Protein AF-A0A7S3M3F5-F1 (afdb_monomer_lite)

Structure (mmCIF, N/CA/C/O backbone):
data_AF-A0A7S3M3F5-F1
#
_entry.id   AF-A0A7S3M3F5-F1
#
loop_
_atom_site.group_PDB
_atom_site.id
_atom_site.type_symbol
_atom_site.label_atom_id
_atom_site.label_alt_id
_atom_site.label_comp_id
_atom_site.label_asym_id
_atom_site.label_entity_id
_atom_site.label_seq_id
_atom_site.pdbx_PDB_ins_code
_atom_site.Cartn_x
_atom_site.Cartn_y
_atom_site.Cartn_z
_atom_site.occupancy
_atom_site.B_iso_or_equiv
_atom_site.auth_seq_id
_atom_site.auth_comp_id
_atom_site.auth_asym_id
_atom_site.auth_atom_id
_atom_site.pdbx_PDB_model_num
ATOM 1 N N . MET A 1 1 ? 0.495 20.135 -1.899 1.00 30.86 1 MET A N 1
ATOM 2 C CA . MET A 1 1 ? 0.912 19.325 -0.737 1.00 30.86 1 MET A CA 1
ATOM 3 C C . MET A 1 1 ? 2.020 18.399 -1.210 1.00 30.86 1 MET A C 1
ATOM 5 O O . MET A 1 1 ? 1.828 17.759 -2.236 1.00 30.86 1 MET A O 1
ATOM 9 N N . ALA A 1 2 ? 3.189 18.396 -0.564 1.00 29.50 2 ALA A N 1
ATOM 10 C CA . ALA A 1 2 ? 4.240 17.428 -0.881 1.00 29.50 2 ALA A CA 1
ATOM 11 C C . ALA A 1 2 ? 3.679 16.014 -0.679 1.00 29.50 2 ALA A C 1
ATOM 13 O O . ALA A 1 2 ? 2.936 15.807 0.281 1.00 29.50 2 ALA A O 1
ATOM 14 N N . ALA A 1 3 ? 3.991 15.085 -1.586 1.00 35.62 3 ALA A N 1
ATOM 15 C CA . ALA A 1 3 ? 3.654 13.673 -1.454 1.00 35.62 3 ALA A CA 1
ATOM 16 C C . ALA A 1 3 ? 4.338 13.134 -0.192 1.00 35.62 3 ALA A C 1
ATOM 18 O O . ALA A 1 3 ? 5.487 12.702 -0.221 1.00 35.62 3 ALA A O 1
ATOM 19 N N . LYS A 1 4 ? 3.659 13.285 0.945 1.00 47.78 4 LYS A N 1
ATOM 20 C CA . LYS A 1 4 ? 4.065 12.728 2.226 1.00 47.78 4 LYS A CA 1
ATOM 21 C C . LYS A 1 4 ? 4.099 11.223 2.003 1.00 47.78 4 LYS A C 1
ATOM 23 O O . LYS A 1 4 ? 3.122 10.681 1.496 1.00 47.78 4 LYS A O 1
ATOM 28 N N . GLU A 1 5 ? 5.226 10.584 2.290 1.00 53.38 5 GLU A N 1
ATOM 29 C CA . GLU A 1 5 ? 5.366 9.131 2.214 1.00 53.38 5 GLU A CA 1
ATOM 30 C C . GLU A 1 5 ? 4.204 8.496 2.989 1.00 53.38 5 GLU A C 1
ATOM 32 O O . GLU A 1 5 ? 4.130 8.569 4.214 1.00 53.38 5 GLU A O 1
ATOM 37 N N . LEU A 1 6 ? 3.217 7.978 2.257 1.00 63.09 6 LEU A N 1
ATOM 38 C CA . LEU A 1 6 ? 2.003 7.407 2.827 1.00 63.09 6 LEU A CA 1
ATOM 39 C C . LEU A 1 6 ? 2.353 6.006 3.305 1.00 63.09 6 LEU A C 1
ATOM 41 O O . LEU A 1 6 ? 2.291 5.061 2.525 1.00 63.09 6 LEU A O 1
ATOM 45 N N . ASN A 1 7 ? 2.784 5.896 4.555 1.00 76.25 7 ASN A N 1
ATOM 46 C CA . ASN A 1 7 ? 3.025 4.625 5.221 1.00 76.25 7 ASN A CA 1
ATOM 47 C C . ASN A 1 7 ? 1.783 4.215 6.030 1.00 76.25 7 ASN A C 1
ATOM 49 O O . ASN A 1 7 ? 1.123 5.050 6.651 1.00 76.25 7 ASN A O 1
ATOM 53 N N . MET A 1 8 ? 1.462 2.919 6.027 1.00 81.19 8 MET A N 1
ATOM 54 C CA . MET A 1 8 ? 0.274 2.361 6.691 1.00 81.19 8 MET A CA 1
ATOM 55 C C . MET A 1 8 ? 0.180 2.727 8.179 1.00 81.19 8 MET A C 1
ATOM 57 O O . MET A 1 8 ? -0.905 2.986 8.695 1.00 81.19 8 MET A O 1
ATOM 61 N N . GLU A 1 9 ? 1.306 2.766 8.890 1.00 83.31 9 GLU A N 1
ATOM 62 C CA . GLU A 1 9 ? 1.309 3.094 10.320 1.00 83.31 9 GLU A CA 1
ATOM 63 C C . GLU A 1 9 ? 0.952 4.556 10.582 1.00 83.31 9 GLU A C 1
ATOM 65 O O . GLU A 1 9 ? 0.192 4.846 11.502 1.00 83.31 9 GLU A O 1
ATOM 70 N N . ASP A 1 10 ? 1.459 5.464 9.754 1.00 85.31 10 ASP A N 1
ATOM 71 C CA . ASP A 1 10 ? 1.166 6.892 9.844 1.00 85.31 10 ASP A CA 1
ATOM 72 C C . ASP A 1 10 ? -0.283 7.195 9.443 1.00 85.31 10 ASP A C 1
ATOM 74 O O . ASP A 1 10 ? -0.907 8.080 10.022 1.00 85.31 10 ASP A O 1
ATOM 78 N N . LEU A 1 11 ? -0.843 6.423 8.506 1.00 83.88 11 LEU A N 1
ATOM 79 C CA . LEU A 1 11 ? -2.262 6.478 8.144 1.00 83.88 11 LEU A CA 1
ATOM 80 C C . LEU A 1 11 ? -3.164 6.050 9.302 1.00 83.88 11 LEU A C 1
ATOM 82 O O . LEU A 1 11 ? -4.147 6.729 9.584 1.00 83.88 11 LEU A O 1
ATOM 86 N N . PHE A 1 12 ? -2.819 4.957 9.987 1.00 87.50 12 PHE A N 1
ATOM 87 C CA . PHE A 1 12 ? -3.579 4.511 11.152 1.00 87.50 12 PHE A CA 1
ATOM 88 C C . PHE A 1 12 ? -3.516 5.540 12.285 1.00 87.50 12 PHE A C 1
ATOM 90 O O . PHE A 1 12 ? -4.557 5.941 12.780 1.00 87.50 12 PHE A O 1
ATOM 97 N N . LYS A 1 13 ? -2.324 6.052 12.618 1.00 87.62 13 LYS A N 1
ATOM 98 C CA . LYS A 1 13 ? -2.155 7.113 13.632 1.00 87.62 13 LYS A CA 1
ATOM 99 C C . LYS A 1 13 ? -2.858 8.422 13.275 1.00 87.62 13 LYS A C 1
ATOM 101 O O . LYS A 1 13 ? -3.197 9.207 14.147 1.00 87.62 13 LYS A O 1
ATOM 106 N N . ALA A 1 14 ? -3.023 8.712 11.987 1.00 86.88 14 ALA A N 1
ATOM 107 C CA . ALA A 1 14 ? -3.786 9.877 11.555 1.00 86.88 14 ALA A CA 1
ATOM 108 C C . ALA A 1 14 ? -5.304 9.682 11.730 1.00 86.88 14 ALA A C 1
ATOM 110 O O . ALA A 1 14 ? -6.033 10.675 11.798 1.00 86.88 14 ALA A O 1
ATOM 111 N N . ALA A 1 15 ? -5.771 8.430 11.769 1.00 87.38 15 ALA A N 1
ATOM 112 C CA . ALA A 1 15 ? -7.168 8.074 11.979 1.00 87.38 15 ALA A CA 1
ATOM 113 C C . ALA A 1 15 ? -7.508 7.891 13.466 1.00 87.38 15 ALA A C 1
ATOM 115 O O . ALA A 1 15 ? -8.477 8.493 13.911 1.00 87.38 15 ALA A O 1
ATOM 116 N N . ASP A 1 16 ? -6.705 7.121 14.202 1.00 91.12 16 ASP A N 1
ATOM 117 C CA . ASP A 1 16 ? -6.781 6.877 15.651 1.00 91.12 16 ASP A CA 1
ATOM 118 C C . ASP A 1 16 ? -6.243 8.102 16.415 1.00 91.12 16 ASP A C 1
ATOM 120 O O . ASP A 1 16 ? -5.034 8.283 16.574 1.00 91.12 16 ASP A O 1
ATOM 124 N N . LYS A 1 17 ? -7.146 9.017 16.779 1.00 87.25 17 LYS A N 1
ATOM 125 C CA . LYS A 1 17 ? -6.828 10.310 17.400 1.00 87.25 17 LYS A CA 1
ATOM 126 C C . LYS A 1 17 ? -6.757 10.236 18.914 1.00 87.25 17 LYS A C 1
ATOM 128 O O . LYS A 1 17 ? -6.118 11.110 19.505 1.00 87.25 17 LYS A O 1
ATOM 133 N N . ASP A 1 18 ? -7.474 9.303 19.528 1.00 87.94 18 ASP A N 1
ATOM 134 C CA . ASP A 1 18 ? -7.428 9.083 20.972 1.00 87.94 18 ASP A CA 1
ATOM 135 C C . ASP A 1 18 ? -6.374 8.045 21.391 1.00 87.94 18 ASP A C 1
ATOM 137 O O . ASP A 1 18 ? -6.124 7.888 22.588 1.00 87.94 18 ASP A O 1
ATOM 141 N N . GLU A 1 19 ? -5.681 7.450 20.413 1.00 88.69 19 GLU A N 1
ATOM 142 C CA . GLU A 1 19 ? -4.591 6.491 20.590 1.00 88.69 19 GLU A CA 1
ATOM 143 C C . GLU A 1 19 ? -5.054 5.234 21.349 1.00 88.69 19 GLU A C 1
ATOM 145 O O . GLU A 1 19 ? -4.272 4.606 22.076 1.00 88.69 19 GLU A O 1
ATOM 150 N N . ASP A 1 20 ? -6.329 4.857 21.187 1.00 88.62 20 ASP A N 1
ATOM 151 C CA . ASP A 1 20 ? -6.924 3.681 21.827 1.00 88.62 20 ASP A CA 1
ATOM 152 C C . ASP A 1 20 ? -6.587 2.366 21.093 1.00 88.62 20 ASP A C 1
ATOM 154 O O . ASP A 1 20 ? -6.843 1.264 21.599 1.00 88.62 20 ASP A O 1
ATOM 158 N N . GLY A 1 21 ? -5.940 2.462 19.925 1.00 86.38 21 GLY A N 1
ATOM 159 C CA . GLY A 1 21 ? -5.544 1.329 19.094 1.00 86.38 21 GLY A CA 1
ATOM 160 C C . GLY A 1 21 ? -6.660 0.801 18.189 1.00 86.38 21 GLY A C 1
ATOM 161 O O . GLY A 1 21 ? -6.483 -0.236 17.533 1.00 86.38 21 GLY A O 1
ATOM 162 N N . SER A 1 22 ? -7.785 1.506 18.117 1.00 88.44 22 SER A N 1
ATOM 163 C CA . SER A 1 22 ? -8.926 1.268 17.241 1.00 88.44 22 SER A CA 1
ATOM 164 C C . SER A 1 22 ? -9.328 2.565 16.534 1.00 88.44 22 SER A C 1
ATOM 166 O O . SER A 1 22 ? -8.844 3.645 16.818 1.00 88.44 22 SER A O 1
ATOM 168 N N . VAL A 1 23 ? -10.183 2.453 15.521 1.00 90.88 23 VAL A N 1
ATOM 169 C CA . VAL A 1 23 ? -10.787 3.615 14.867 1.00 90.88 23 VAL A CA 1
ATOM 170 C C . VAL A 1 23 ? -12.269 3.580 15.170 1.00 90.88 23 VAL A C 1
ATOM 172 O O . VAL A 1 23 ? -12.990 2.672 14.735 1.00 90.88 23 VAL A O 1
ATOM 175 N N . SER A 1 24 ? -12.725 4.570 15.926 1.00 91.56 24 SER A N 1
ATOM 176 C CA . SER A 1 24 ? -14.135 4.802 16.195 1.00 91.56 24 SER A CA 1
ATOM 177 C C . SER A 1 24 ? -14.844 5.408 14.982 1.00 91.56 24 SER A C 1
ATOM 179 O O . SER A 1 24 ? -14.252 5.931 14.033 1.00 91.56 24 SER A O 1
ATOM 181 N N . LYS A 1 25 ? -16.174 5.391 15.026 1.00 89.50 25 LYS A N 1
ATOM 182 C CA . LYS A 1 25 ? -17.025 5.973 13.985 1.00 89.50 25 LYS A CA 1
ATOM 183 C C . LYS A 1 25 ? -16.740 7.466 13.748 1.00 89.50 25 LYS A C 1
ATOM 185 O O . LYS A 1 25 ? -16.668 7.906 12.602 1.00 89.50 25 LYS A O 1
ATOM 190 N N . SER A 1 26 ? -16.568 8.248 14.816 1.00 89.50 26 SER A N 1
ATOM 191 C CA . SER A 1 26 ? -16.256 9.686 14.748 1.00 89.50 26 SER A CA 1
ATOM 192 C C . SER A 1 26 ? -14.885 9.964 14.137 1.00 89.50 26 SER A C 1
ATOM 194 O O . SER A 1 26 ? -14.717 10.916 13.368 1.00 89.50 26 SER A O 1
ATOM 196 N N . GLU A 1 27 ? -13.913 9.121 14.455 1.00 91.06 27 GLU A N 1
ATOM 197 C CA . GLU A 1 27 ? -12.557 9.201 13.925 1.00 91.06 27 GLU A CA 1
ATOM 198 C C . GLU A 1 27 ? -12.520 8.862 12.445 1.00 91.06 27 GLU A C 1
ATOM 200 O O . GLU A 1 27 ? -11.983 9.641 11.659 1.00 91.06 27 GLU A O 1
ATOM 205 N N . PHE A 1 28 ? -13.200 7.785 12.046 1.00 89.12 28 PHE A N 1
ATOM 206 C CA . PHE A 1 28 ? -13.334 7.393 10.649 1.00 89.12 28 PHE A CA 1
ATOM 207 C C . PHE A 1 28 ? -13.933 8.512 9.790 1.00 89.12 28 PHE A C 1
ATOM 209 O O . PHE A 1 28 ? -13.361 8.882 8.766 1.00 89.12 28 PHE A O 1
ATOM 216 N N . VAL A 1 29 ? -15.056 9.100 10.220 1.00 88.50 29 VAL A N 1
ATOM 217 C CA . VAL A 1 29 ? -15.706 10.203 9.489 1.00 88.50 29 VAL A CA 1
ATOM 218 C C . VAL A 1 29 ? -14.759 11.394 9.353 1.00 88.50 29 VAL A C 1
ATOM 220 O O . VAL A 1 29 ? -14.654 11.987 8.280 1.00 88.50 29 VAL A O 1
ATOM 223 N N . THR A 1 30 ? -14.041 11.734 10.424 1.00 88.81 30 THR A N 1
ATOM 224 C CA . THR A 1 30 ? -13.110 12.866 10.412 1.00 88.81 30 THR A CA 1
ATOM 225 C C . THR A 1 30 ? -11.906 12.606 9.512 1.00 88.81 30 THR A C 1
ATOM 227 O O . THR A 1 30 ? -11.489 13.499 8.778 1.00 88.81 30 THR A O 1
ATOM 230 N N . PHE A 1 31 ? -11.361 11.391 9.557 1.00 88.62 31 PHE A N 1
ATOM 231 C CA . PHE A 1 31 ? -10.243 10.972 8.727 1.00 88.62 31 PHE A CA 1
ATOM 232 C C . PHE A 1 31 ? -10.613 11.028 7.244 1.00 88.62 31 PHE A C 1
ATOM 234 O O . PHE A 1 31 ? -9.926 11.689 6.470 1.00 88.62 31 PHE A O 1
ATOM 241 N N . VAL A 1 32 ? -11.738 10.415 6.860 1.00 85.62 32 VAL A N 1
ATOM 242 C CA . VAL A 1 32 ? -12.180 10.345 5.460 1.00 85.62 32 VAL A CA 1
ATOM 243 C C . VAL A 1 32 ? -12.499 11.731 4.893 1.00 85.62 32 VAL A C 1
ATOM 245 O O . VAL A 1 32 ? -12.121 12.028 3.765 1.00 85.62 32 VAL A O 1
ATOM 248 N N . LYS A 1 33 ? -13.097 12.625 5.687 1.00 85.69 33 LYS A N 1
ATOM 249 C CA . LYS A 1 33 ? -13.303 14.033 5.299 1.00 85.69 33 LYS A CA 1
ATOM 250 C C . LYS A 1 33 ? -12.011 14.839 5.158 1.00 85.69 33 LYS A C 1
ATOM 252 O O . LYS A 1 33 ? -12.013 15.877 4.505 1.00 85.69 33 LYS A O 1
ATOM 257 N N . GLY A 1 34 ? -10.936 14.406 5.812 1.00 82.19 34 GLY A N 1
ATOM 258 C CA . GLY A 1 34 ? -9.614 15.013 5.690 1.00 82.19 34 GLY A CA 1
ATOM 259 C C . GLY A 1 34 ? -8.857 14.582 4.432 1.00 82.19 34 GLY A C 1
ATOM 260 O O . GLY A 1 34 ? -7.820 15.173 4.134 1.00 82.19 34 GLY A O 1
ATOM 261 N N . LEU A 1 35 ? -9.346 13.569 3.708 1.00 79.50 35 LEU A N 1
ATOM 262 C CA . LEU A 1 35 ? -8.755 13.119 2.452 1.00 79.50 35 LEU A CA 1
ATOM 263 C C . LEU A 1 35 ? -9.234 13.998 1.289 1.00 79.50 35 LEU A C 1
ATOM 265 O O . LEU A 1 35 ? -10.427 14.258 1.126 1.00 79.50 35 LEU A O 1
ATOM 269 N N . ASP A 1 36 ? -8.289 14.426 0.453 1.00 73.69 36 ASP A N 1
ATOM 270 C CA . ASP A 1 36 ? -8.574 15.141 -0.791 1.00 73.69 36 ASP A CA 1
ATOM 271 C C . ASP A 1 36 ? -9.455 14.279 -1.717 1.00 73.69 36 ASP A C 1
ATOM 273 O O . ASP A 1 36 ? -9.181 13.097 -1.930 1.00 73.69 36 ASP A O 1
ATOM 277 N N . GLY A 1 37 ? -10.516 14.873 -2.272 1.00 69.44 37 GLY A N 1
ATOM 278 C CA . GLY A 1 37 ? -11.430 14.205 -3.208 1.00 69.44 37 GLY A CA 1
ATOM 279 C C . GLY A 1 37 ? -12.594 13.432 -2.573 1.00 69.44 37 GLY A C 1
ATOM 280 O O . GLY A 1 37 ? -13.374 12.821 -3.302 1.00 69.44 37 GLY A O 1
ATOM 281 N N . CYS A 1 38 ? -12.760 13.465 -1.246 1.00 64.94 38 CYS A N 1
ATOM 282 C CA . CYS A 1 38 ? -13.902 12.827 -0.592 1.00 64.94 38 CYS A CA 1
ATOM 283 C C . CYS A 1 38 ? -15.070 13.801 -0.351 1.00 64.94 38 CYS A C 1
ATOM 285 O O . CYS A 1 38 ? -15.193 14.417 0.707 1.00 64.94 38 CYS A O 1
ATOM 287 N N . GLU A 1 39 ? -15.997 13.876 -1.305 1.00 67.06 39 GLU A N 1
ATOM 288 C CA . GLU A 1 39 ? -17.271 14.589 -1.151 1.00 67.06 39 GLU A CA 1
ATOM 289 C C . GLU A 1 39 ? -18.367 13.601 -0.722 1.00 67.06 39 GLU A C 1
ATOM 291 O O . GLU A 1 39 ? -19.053 12.991 -1.542 1.00 67.06 39 GLU A O 1
ATOM 296 N N . THR A 1 40 ? -18.506 13.354 0.583 1.00 79.19 40 THR A N 1
ATOM 297 C CA . THR A 1 40 ? -19.530 12.440 1.120 1.00 79.19 40 THR A CA 1
ATOM 298 C C . THR A 1 40 ? -20.105 12.961 2.436 1.00 79.19 40 THR A C 1
ATOM 300 O O . THR A 1 40 ? -19.397 13.522 3.268 1.00 79.19 40 THR A O 1
ATOM 303 N N . GLU A 1 41 ? -21.412 12.777 2.620 1.00 86.38 41 GLU A N 1
ATOM 304 C CA . GLU A 1 41 ? -22.138 13.172 3.831 1.00 86.38 41 GLU A CA 1
ATOM 305 C C . GLU A 1 41 ? -21.853 12.224 5.001 1.00 86.38 41 GLU A C 1
ATOM 307 O O . GLU A 1 41 ? -21.687 11.016 4.809 1.00 86.38 41 GLU A O 1
ATOM 312 N N . ASP A 1 42 ? -21.887 12.754 6.223 1.00 87.50 42 ASP A N 1
ATOM 313 C CA . ASP A 1 42 ? -21.616 12.025 7.467 1.00 87.50 42 ASP A CA 1
ATOM 314 C C . ASP A 1 42 ? -22.441 10.744 7.536 1.00 87.50 42 ASP A C 1
ATOM 316 O O . ASP A 1 42 ? -21.875 9.665 7.649 1.00 87.50 42 ASP A O 1
ATOM 320 N N . SER A 1 43 ? -23.754 10.817 7.305 1.00 87.00 43 SER A N 1
ATOM 321 C CA . SER A 1 43 ? -24.644 9.652 7.398 1.00 87.00 43 SER A CA 1
ATOM 322 C C . SER A 1 43 ? -24.271 8.498 6.458 1.00 87.00 43 SER A C 1
ATOM 324 O O . SER A 1 43 ? -24.513 7.332 6.784 1.00 87.00 43 SER A O 1
ATOM 326 N N . LYS A 1 44 ? -23.650 8.785 5.305 1.00 87.00 44 LYS A N 1
ATOM 327 C CA . LYS A 1 44 ? -23.151 7.754 4.380 1.00 87.00 44 LYS A CA 1
ATOM 328 C C . LYS A 1 44 ? -21.872 7.113 4.913 1.00 87.00 44 LYS A C 1
ATOM 330 O O . LYS A 1 44 ? -21.765 5.891 4.881 1.00 87.00 44 LYS A O 1
ATOM 335 N N . LEU A 1 45 ? -20.948 7.909 5.450 1.00 86.88 45 LEU A N 1
ATOM 336 C CA . LEU A 1 45 ? -19.723 7.415 6.091 1.00 86.88 45 LEU A CA 1
ATOM 337 C C . LEU A 1 45 ? -20.030 6.615 7.357 1.00 86.88 45 LEU A C 1
ATOM 339 O O . LEU A 1 45 ? -19.436 5.570 7.591 1.00 86.88 45 LEU A O 1
ATOM 343 N N . GLU A 1 46 ? -21.010 7.060 8.135 1.00 87.38 46 GLU A N 1
ATOM 344 C CA . GLU A 1 46 ? -21.517 6.369 9.313 1.00 87.38 46 GLU A CA 1
ATOM 345 C C . GLU A 1 46 ? -22.128 5.007 8.957 1.00 87.38 46 GLU A C 1
ATOM 347 O O . GLU A 1 46 ? -21.863 4.011 9.631 1.00 87.38 46 GLU A O 1
ATOM 352 N N . SER A 1 47 ? -22.920 4.952 7.882 1.00 85.88 47 SER A N 1
ATOM 353 C CA . SER A 1 47 ? -23.511 3.704 7.383 1.00 85.88 47 SER A CA 1
ATOM 354 C C . SER A 1 47 ? -22.452 2.764 6.804 1.00 85.88 47 SER A C 1
ATOM 356 O O . SER A 1 47 ? -22.520 1.553 7.009 1.00 85.88 47 SER A O 1
ATOM 358 N N . LEU A 1 48 ? -21.456 3.315 6.105 1.00 86.25 48 LEU A N 1
ATOM 359 C CA . LEU A 1 48 ? -20.307 2.572 5.595 1.00 86.25 48 LEU A CA 1
ATOM 360 C C . LEU A 1 48 ? -19.491 1.978 6.748 1.00 86.25 48 LEU A C 1
ATOM 362 O O . LEU A 1 48 ? -19.168 0.794 6.726 1.00 86.25 48 LEU A O 1
ATOM 366 N N . PHE A 1 49 ? -19.228 2.769 7.787 1.00 86.94 49 PHE A N 1
ATOM 367 C CA . PHE A 1 49 ? -18.543 2.307 8.986 1.00 86.94 49 PHE A CA 1
ATOM 368 C C . PHE A 1 49 ? -19.330 1.193 9.682 1.00 86.94 49 PHE A C 1
ATOM 370 O O . PHE A 1 49 ? -18.762 0.149 9.975 1.00 86.94 49 PHE A O 1
ATOM 377 N N . ALA A 1 50 ? -20.645 1.337 9.862 1.00 86.44 50 ALA A N 1
ATOM 378 C CA . ALA A 1 50 ? -21.467 0.283 10.462 1.00 86.44 50 ALA A CA 1
ATOM 379 C C . ALA A 1 50 ? -21.455 -1.021 9.638 1.00 86.44 50 ALA A C 1
ATOM 381 O O . ALA A 1 50 ? -21.476 -2.117 10.194 1.00 86.44 50 ALA A O 1
ATOM 382 N N . ARG A 1 51 ? -21.397 -0.910 8.305 1.00 82.44 51 ARG A N 1
ATOM 383 C CA . ARG A 1 51 ? -21.337 -2.047 7.374 1.00 82.44 51 ARG A CA 1
ATOM 384 C C . ARG A 1 51 ? -19.983 -2.763 7.396 1.00 82.44 51 ARG A C 1
ATOM 386 O O . ARG A 1 51 ? -19.958 -3.974 7.198 1.00 82.44 51 ARG A O 1
ATOM 393 N N . ILE A 1 52 ? -18.887 -2.021 7.560 1.00 78.38 52 ILE A N 1
ATOM 394 C CA . ILE A 1 52 ? -17.517 -2.524 7.365 1.00 78.38 52 ILE A CA 1
ATOM 395 C C . ILE A 1 52 ? -16.778 -2.748 8.692 1.00 78.38 52 ILE A C 1
ATOM 397 O O . ILE A 1 52 ? -16.052 -3.727 8.823 1.00 78.38 52 ILE A O 1
ATOM 401 N N . GLY A 1 53 ? -16.945 -1.850 9.661 1.00 74.25 53 GLY A N 1
ATOM 402 C CA . GLY A 1 53 ? -16.259 -1.854 10.957 1.00 74.25 53 GLY A CA 1
ATOM 403 C C . GLY A 1 53 ? -17.091 -2.359 12.136 1.00 74.25 53 GLY A C 1
ATOM 404 O O . GLY A 1 53 ? -16.516 -2.712 13.156 1.00 74.25 53 GLY A O 1
ATOM 405 N N . GLY A 1 54 ? -18.421 -2.427 12.030 1.00 78.94 54 GLY A N 1
ATOM 406 C CA . GLY A 1 54 ? -19.270 -2.818 13.162 1.00 78.94 54 GLY A CA 1
ATOM 407 C C . GLY A 1 54 ? -19.281 -1.760 14.277 1.00 78.94 54 GLY A C 1
ATOM 408 O O . GLY A 1 54 ? -19.624 -0.608 14.011 1.00 78.94 54 GLY A O 1
ATOM 409 N N . GLU A 1 55 ? -18.950 -2.151 15.516 1.00 79.06 55 GLU A N 1
ATOM 410 C CA . GLU A 1 55 ? -18.875 -1.240 16.680 1.00 79.06 55 GLU A CA 1
ATOM 411 C C . GLU A 1 55 ? -17.561 -0.446 16.735 1.00 79.06 55 GLU A C 1
ATOM 413 O O . GLU A 1 55 ? -17.585 0.763 16.968 1.00 79.06 55 GLU A O 1
ATOM 418 N N . SER A 1 56 ? -16.425 -1.096 16.479 1.00 80.25 56 SER A N 1
ATOM 419 C CA . SER A 1 56 ? -15.102 -0.471 16.417 1.00 80.25 56 SER A CA 1
ATOM 420 C C . SER A 1 56 ? -14.228 -1.175 15.385 1.00 80.25 56 SER A C 1
ATOM 422 O O . SER A 1 56 ? -14.345 -2.380 15.155 1.00 80.25 56 SER A O 1
ATOM 424 N N . MET A 1 57 ? -13.344 -0.417 14.738 1.00 85.12 57 MET A N 1
ATOM 425 C CA . MET A 1 57 ? -12.509 -0.940 13.664 1.00 85.12 57 MET A CA 1
ATOM 426 C C . MET A 1 57 ? -11.070 -1.109 14.149 1.00 85.12 57 MET A C 1
ATOM 428 O O . MET A 1 57 ? -10.396 -0.135 14.462 1.00 85.12 57 MET A O 1
ATOM 432 N N . SER A 1 58 ? -10.574 -2.347 14.187 1.00 87.81 58 SER A N 1
ATOM 433 C CA . SER A 1 58 ? -9.170 -2.611 14.519 1.00 87.81 58 SER A CA 1
ATOM 434 C C . SER A 1 58 ? -8.222 -2.065 13.446 1.00 87.81 58 SER A C 1
ATOM 436 O O . SER A 1 58 ? -8.608 -1.929 12.281 1.00 87.81 58 SER A O 1
ATOM 438 N N . LYS A 1 59 ? -6.946 -1.854 13.804 1.00 85.25 59 LYS A N 1
ATOM 439 C CA . LYS A 1 59 ? -5.883 -1.468 12.857 1.00 85.25 59 LYS A CA 1
ATOM 440 C C . LYS A 1 59 ? -5.891 -2.286 11.572 1.00 85.25 59 LYS A C 1
ATOM 442 O O . LYS A 1 59 ? -5.850 -1.719 10.488 1.00 85.25 59 LYS A O 1
ATOM 447 N N . GLU A 1 60 ? -5.973 -3.608 11.669 1.00 83.12 60 GLU A N 1
ATOM 448 C CA . GLU A 1 60 ? -5.948 -4.473 10.487 1.00 83.12 60 GLU A CA 1
ATOM 449 C C . GLU A 1 60 ? -7.174 -4.266 9.586 1.00 83.12 60 GLU A C 1
ATOM 451 O O . GLU A 1 60 ? -7.048 -4.220 8.363 1.00 83.12 60 GLU A O 1
ATOM 456 N N . SER A 1 61 ? -8.350 -4.081 10.187 1.00 83.62 61 SER A N 1
ATOM 457 C CA . SER A 1 61 ? -9.599 -3.848 9.456 1.00 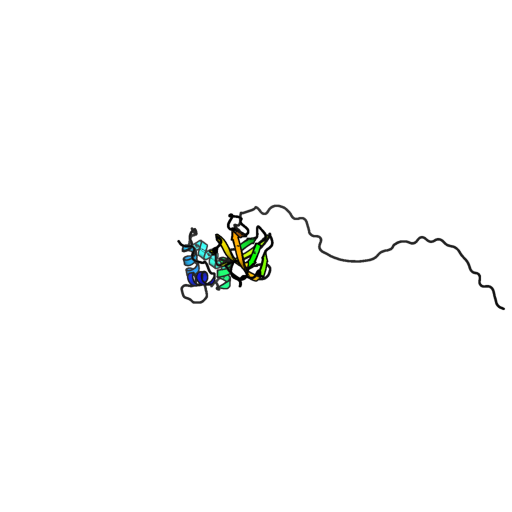83.62 61 SER A CA 1
ATOM 458 C C . SER A 1 61 ? -9.598 -2.484 8.768 1.00 83.62 61 SER A C 1
ATOM 460 O O . SER A 1 61 ? -9.972 -2.378 7.600 1.00 83.62 61 SER A O 1
ATOM 462 N N . PHE A 1 62 ? -9.106 -1.456 9.463 1.00 85.94 62 PHE A N 1
ATOM 463 C CA . PHE A 1 62 ? -8.950 -0.115 8.912 1.00 85.94 62 PHE A CA 1
ATOM 464 C C . PHE A 1 62 ? -7.955 -0.100 7.757 1.00 85.94 62 PHE A C 1
ATOM 466 O O . PHE A 1 62 ? -8.267 0.396 6.677 1.00 85.94 62 PHE A O 1
ATOM 473 N N . LEU A 1 63 ? -6.786 -0.718 7.943 1.00 82.62 63 LEU A N 1
ATOM 474 C CA . LEU A 1 63 ? -5.784 -0.815 6.890 1.00 82.62 63 LEU A CA 1
ATOM 475 C C . LEU A 1 63 ? -6.321 -1.576 5.684 1.00 82.62 63 LEU A C 1
ATOM 477 O O . LEU A 1 63 ? -6.150 -1.098 4.570 1.00 82.62 63 LEU A O 1
ATOM 481 N N . ARG A 1 64 ? -7.035 -2.691 5.869 1.00 80.00 64 ARG A N 1
ATOM 482 C CA . ARG A 1 64 ? -7.684 -3.412 4.760 1.00 80.00 64 ARG A CA 1
ATOM 483 C C . ARG A 1 64 ? -8.651 -2.539 3.963 1.00 80.00 64 ARG A C 1
ATOM 485 O O . ARG A 1 64 ? -8.742 -2.718 2.754 1.00 80.00 64 ARG A O 1
ATOM 492 N N . LEU A 1 65 ? -9.349 -1.612 4.617 1.00 80.50 65 LEU A N 1
ATOM 493 C CA . LEU A 1 65 ? -10.289 -0.705 3.960 1.00 80.50 65 LEU A CA 1
ATOM 494 C C . LEU A 1 65 ? -9.583 0.350 3.098 1.00 80.50 65 LEU A C 1
ATOM 496 O O . LEU A 1 65 ? -10.070 0.675 2.020 1.00 80.50 65 LEU A O 1
ATOM 500 N N . ILE A 1 66 ? -8.445 0.874 3.561 1.00 80.25 66 ILE A N 1
ATOM 501 C CA . ILE A 1 66 ? -7.708 1.947 2.868 1.00 80.25 66 ILE A CA 1
ATOM 502 C C . ILE A 1 66 ? -6.539 1.444 2.007 1.00 80.25 66 ILE A C 1
ATOM 504 O O . ILE A 1 66 ? -5.886 2.233 1.324 1.00 80.25 66 ILE A O 1
ATOM 508 N N . THR A 1 67 ? -6.237 0.144 2.050 1.00 84.00 67 THR A N 1
ATOM 509 C CA . THR A 1 67 ? -5.127 -0.450 1.298 1.00 84.00 67 THR A CA 1
ATOM 510 C C . THR A 1 67 ? -5.433 -0.419 -0.193 1.00 84.00 67 THR A C 1
ATOM 512 O O . THR A 1 67 ? -6.383 -1.037 -0.670 1.00 84.00 67 THR A O 1
ATOM 515 N N . VAL A 1 68 ? -4.568 0.252 -0.951 1.00 86.62 68 VAL A N 1
ATOM 516 C CA . VAL A 1 68 ? -4.647 0.286 -2.412 1.00 86.62 68 VAL A CA 1
ATOM 517 C C . VAL A 1 68 ? -4.088 -1.018 -2.977 1.00 86.62 68 VAL A C 1
ATOM 519 O O . VAL A 1 68 ? -2.947 -1.394 -2.694 1.00 86.62 68 VAL A O 1
ATOM 522 N N . ARG A 1 69 ? -4.880 -1.697 -3.812 1.00 90.50 69 ARG A N 1
ATOM 523 C CA . ARG A 1 69 ? -4.426 -2.836 -4.618 1.00 90.50 69 ARG A CA 1
ATOM 524 C C . ARG A 1 69 ? -4.032 -2.375 -6.011 1.00 90.50 69 ARG A C 1
ATOM 526 O O . ARG A 1 69 ? -4.785 -1.670 -6.680 1.00 90.50 69 ARG A O 1
ATOM 533 N N . MET A 1 70 ? -2.862 -2.815 -6.456 1.00 92.56 70 MET A N 1
ATOM 534 C CA . MET A 1 70 ? -2.377 -2.577 -7.810 1.00 92.56 70 MET A CA 1
ATOM 535 C C . MET A 1 70 ? -2.212 -3.899 -8.547 1.00 92.56 70 MET A C 1
ATOM 537 O O . MET A 1 70 ? -1.772 -4.896 -7.968 1.00 92.56 70 MET A O 1
ATOM 541 N N . LYS A 1 71 ? -2.563 -3.897 -9.830 1.00 95.19 71 LYS A N 1
ATOM 542 C CA . LYS A 1 71 ? -2.356 -5.027 -10.730 1.00 95.19 71 LYS A CA 1
ATOM 543 C C . LYS A 1 71 ? -1.049 -4.838 -11.482 1.00 95.19 71 LYS A C 1
ATOM 545 O O . LYS A 1 71 ? -0.768 -3.758 -11.996 1.00 95.19 71 LYS A O 1
ATOM 550 N N . VAL A 1 72 ? -0.273 -5.905 -11.585 1.00 95.62 72 VAL A N 1
ATOM 551 C CA . VAL A 1 72 ? 0.923 -5.964 -12.420 1.00 95.62 72 VAL A CA 1
ATOM 552 C C . VAL A 1 72 ? 0.469 -6.078 -13.873 1.00 95.62 72 VAL A C 1
ATOM 554 O O . VAL A 1 72 ? -0.111 -7.086 -14.279 1.00 95.62 72 VAL A O 1
ATOM 557 N N . THR A 1 73 ? 0.682 -5.025 -14.655 1.00 94.44 73 THR A N 1
ATOM 558 C CA . THR A 1 73 ? 0.332 -4.978 -16.083 1.00 94.44 73 THR A CA 1
ATOM 559 C C . THR A 1 73 ? 1.491 -5.396 -16.969 1.00 94.44 73 THR A C 1
ATOM 561 O O . THR A 1 73 ? 1.256 -5.822 -18.091 1.00 94.44 73 THR A O 1
ATOM 564 N N . LYS A 1 74 ? 2.725 -5.285 -16.467 1.00 93.81 74 LYS A N 1
ATOM 565 C CA . LYS A 1 74 ? 3.942 -5.790 -17.106 1.00 93.81 74 LYS A CA 1
ATOM 566 C C . LYS A 1 74 ? 4.837 -6.410 -16.057 1.00 93.81 74 LYS A C 1
ATOM 568 O O . LYS A 1 74 ? 4.956 -5.883 -14.952 1.00 93.81 74 LYS A O 1
ATOM 573 N N . GLU A 1 75 ? 5.494 -7.498 -16.430 1.00 94.75 75 GLU A N 1
ATOM 574 C CA . GLU A 1 75 ? 6.401 -8.207 -15.541 1.00 94.75 75 GLU A CA 1
ATOM 575 C C . GLU A 1 75 ? 7.464 -7.266 -14.951 1.00 94.75 75 GLU A C 1
ATOM 577 O O . GLU A 1 75 ? 8.087 -6.467 -15.657 1.00 94.75 75 GLU A O 1
ATOM 582 N N . THR A 1 76 ? 7.665 -7.351 -13.637 1.00 94.81 76 THR A N 1
ATOM 583 C CA . THR A 1 76 ? 8.598 -6.487 -12.908 1.00 94.81 76 THR A CA 1
ATOM 584 C C . THR A 1 76 ? 9.266 -7.237 -11.761 1.00 94.81 76 THR A C 1
ATOM 586 O O . THR A 1 76 ? 8.936 -8.383 -11.456 1.00 94.81 76 THR A O 1
ATOM 589 N N . LEU A 1 77 ? 10.260 -6.618 -11.133 1.00 95.25 77 LEU A N 1
ATOM 590 C CA . LEU A 1 77 ? 10.994 -7.215 -10.022 1.00 95.25 77 LEU A CA 1
ATOM 591 C C . LEU A 1 77 ? 10.508 -6.645 -8.695 1.00 95.25 77 LEU A C 1
ATOM 593 O O . LEU A 1 77 ? 10.350 -5.433 -8.546 1.00 95.25 77 LEU A O 1
ATOM 597 N N . LEU A 1 78 ? 10.342 -7.535 -7.721 1.00 96.00 78 LEU A N 1
ATOM 598 C CA . LEU A 1 78 ? 10.221 -7.170 -6.321 1.00 96.00 78 LEU A CA 1
ATOM 599 C C . LEU A 1 78 ? 11.621 -7.194 -5.708 1.00 96.00 78 LEU A C 1
ATOM 601 O O . LEU A 1 78 ? 12.291 -8.231 -5.734 1.00 96.00 78 LEU A O 1
ATOM 605 N N . THR A 1 79 ? 12.074 -6.073 -5.155 1.00 96.25 79 THR A N 1
ATOM 606 C CA . THR A 1 79 ? 13.402 -5.963 -4.535 1.00 96.25 79 THR A CA 1
ATOM 607 C C . THR A 1 79 ? 13.324 -5.692 -3.042 1.00 96.25 79 THR A C 1
ATOM 609 O O . THR A 1 79 ? 12.313 -5.217 -2.535 1.00 96.25 79 THR A O 1
ATOM 612 N N . SER A 1 80 ? 14.402 -5.976 -2.314 1.00 93.69 80 SER A N 1
ATOM 613 C CA . SER A 1 80 ? 14.475 -5.706 -0.875 1.00 93.69 80 SER A CA 1
ATOM 614 C C . SER A 1 80 ? 14.546 -4.215 -0.546 1.00 93.69 80 SER A C 1
ATOM 616 O O . SER A 1 80 ? 14.067 -3.810 0.508 1.00 93.69 80 SER A O 1
ATOM 618 N N . ASP A 1 81 ? 15.120 -3.406 -1.442 1.00 92.44 81 ASP A N 1
ATOM 619 C CA . ASP A 1 81 ? 15.466 -2.008 -1.173 1.00 92.44 81 ASP A CA 1
ATOM 620 C C . ASP A 1 81 ? 14.837 -1.012 -2.163 1.00 92.44 81 ASP A C 1
ATOM 622 O O . ASP A 1 81 ? 14.501 -1.375 -3.301 1.00 92.44 81 ASP A O 1
ATOM 626 N N . PHE A 1 82 ? 14.685 0.241 -1.715 1.00 89.88 82 PHE A N 1
ATOM 627 C CA . PHE A 1 82 ? 14.103 1.351 -2.477 1.00 89.88 82 PHE A CA 1
ATOM 628 C C . PHE A 1 82 ? 15.020 1.866 -3.583 1.00 89.88 82 PHE A C 1
ATOM 630 O O . PHE A 1 82 ? 14.528 2.273 -4.635 1.00 89.88 82 PHE A O 1
ATOM 637 N N . SER A 1 83 ? 16.338 1.811 -3.404 1.00 87.12 83 SER A N 1
ATOM 638 C CA . SER A 1 83 ? 17.269 2.121 -4.488 1.00 87.12 83 SER A CA 1
ATOM 639 C C . SER A 1 83 ? 17.675 0.824 -5.185 1.00 87.12 83 SER A C 1
ATOM 641 O O . SER A 1 83 ? 17.955 -0.198 -4.556 1.00 87.12 83 SER A O 1
ATOM 643 N N . LEU A 1 84 ? 17.695 0.840 -6.517 1.00 83.56 84 LEU A N 1
ATOM 644 C CA . LEU A 1 84 ? 18.254 -0.266 -7.309 1.00 83.56 84 LEU A CA 1
ATOM 645 C C . LEU A 1 84 ? 19.781 -0.160 -7.449 1.00 83.56 84 LEU A C 1
ATOM 647 O O . LEU A 1 84 ? 20.401 -1.014 -8.077 1.00 83.56 84 LEU A O 1
ATOM 651 N N . SER A 1 85 ? 20.385 0.916 -6.940 1.00 80.06 85 SER A N 1
ATOM 652 C CA . SER A 1 85 ? 21.820 1.196 -7.073 1.00 80.06 85 SER A CA 1
ATOM 653 C C . SER A 1 85 ? 22.629 0.769 -5.850 1.00 80.06 85 SER A C 1
ATOM 655 O O . SER A 1 85 ? 23.858 0.724 -5.916 1.00 80.06 85 SER A O 1
ATOM 657 N N . THR A 1 86 ? 21.966 0.460 -4.735 1.00 80.50 86 THR A N 1
ATOM 658 C CA . THR A 1 86 ? 22.625 0.008 -3.509 1.00 80.50 86 THR A CA 1
ATOM 659 C C . THR A 1 86 ? 23.093 -1.436 -3.668 1.00 80.50 86 THR A C 1
ATOM 661 O O . THR A 1 86 ? 22.405 -2.276 -4.248 1.00 80.50 86 THR A O 1
ATOM 664 N N . LYS A 1 87 ? 24.282 -1.751 -3.139 1.00 79.94 87 LYS A N 1
ATOM 665 C CA . LYS A 1 87 ? 24.823 -3.124 -3.168 1.00 79.94 87 LYS A CA 1
ATOM 666 C C . LYS A 1 87 ? 23.955 -4.112 -2.382 1.00 79.94 87 LYS A C 1
ATOM 668 O O . LYS A 1 87 ? 23.997 -5.307 -2.653 1.00 79.94 87 LYS A O 1
ATOM 673 N N . ASP A 1 88 ? 23.166 -3.604 -1.441 1.00 81.06 88 ASP A N 1
ATOM 674 C CA . ASP A 1 88 ? 22.245 -4.368 -0.602 1.00 81.06 88 ASP A CA 1
ATOM 675 C C . ASP A 1 88 ? 20.893 -4.647 -1.284 1.00 81.06 88 ASP A C 1
ATOM 677 O O . ASP A 1 88 ? 20.098 -5.453 -0.784 1.00 81.06 88 ASP A O 1
ATOM 681 N N . SER A 1 89 ? 20.633 -4.020 -2.440 1.00 87.00 89 SER A N 1
ATOM 682 C CA . SER A 1 89 ? 19.420 -4.240 -3.225 1.00 87.00 89 SER A CA 1
ATOM 683 C C . SER A 1 89 ? 19.441 -5.629 -3.856 1.00 87.00 89 SER A C 1
ATOM 685 O O . SER A 1 89 ? 20.205 -5.922 -4.778 1.00 87.00 89 SER A O 1
ATOM 687 N N . ARG A 1 90 ? 18.587 -6.516 -3.346 1.00 92.00 90 ARG A N 1
ATOM 688 C CA . ARG A 1 90 ? 18.436 -7.887 -3.835 1.00 92.00 90 ARG A CA 1
ATOM 689 C C . ARG A 1 90 ? 17.090 -8.043 -4.512 1.00 92.00 90 ARG A C 1
ATOM 691 O O . ARG A 1 90 ? 16.083 -7.534 -4.028 1.00 92.00 90 ARG A O 1
ATOM 698 N N . THR A 1 91 ? 17.064 -8.796 -5.607 1.00 94.19 91 THR A N 1
ATOM 699 C CA . THR A 1 91 ? 15.800 -9.261 -6.187 1.00 94.19 91 THR A CA 1
ATOM 700 C C . THR A 1 91 ? 15.244 -10.361 -5.291 1.00 94.19 91 THR A C 1
ATOM 702 O O . THR A 1 91 ? 15.889 -11.391 -5.114 1.00 94.19 91 THR A O 1
ATOM 705 N N . LEU A 1 92 ? 14.070 -10.126 -4.708 1.00 94.56 92 LEU A N 1
ATOM 706 C CA . LEU A 1 92 ? 13.358 -11.101 -3.885 1.00 94.56 92 LEU A CA 1
ATOM 707 C C . LEU A 1 92 ? 12.635 -12.109 -4.774 1.00 94.56 92 LEU A C 1
ATOM 709 O O . LEU A 1 92 ? 12.744 -13.314 -4.574 1.00 94.56 92 LEU A O 1
ATOM 713 N N . ARG A 1 93 ? 11.908 -11.598 -5.774 1.00 95.31 93 ARG A N 1
ATOM 714 C CA . ARG A 1 93 ? 11.192 -12.399 -6.767 1.00 95.31 93 ARG A CA 1
ATOM 715 C C . ARG A 1 93 ? 10.825 -11.570 -7.992 1.00 95.31 93 ARG A C 1
ATOM 717 O O . ARG A 1 93 ? 10.942 -10.345 -8.001 1.00 95.31 93 ARG A O 1
ATOM 724 N N . ARG A 1 94 ? 10.318 -12.259 -9.007 1.00 95.62 94 ARG A N 1
ATOM 725 C CA . ARG A 1 94 ? 9.664 -11.663 -10.170 1.00 95.62 94 ARG A CA 1
ATOM 726 C C . ARG A 1 94 ? 8.153 -11.622 -9.933 1.00 95.62 94 ARG A C 1
ATOM 728 O O . ARG A 1 94 ? 7.582 -12.600 -9.447 1.00 95.62 94 ARG A O 1
ATOM 735 N N . LEU A 1 95 ? 7.556 -10.474 -10.224 1.00 96.44 95 LEU A N 1
ATOM 736 C CA . LEU A 1 95 ? 6.118 -10.260 -10.262 1.00 96.44 95 LEU A CA 1
ATOM 737 C C . LEU A 1 95 ? 5.660 -10.414 -11.711 1.00 96.44 95 LEU A C 1
ATOM 739 O O . LEU A 1 95 ? 6.150 -9.703 -12.588 1.00 96.44 95 LEU A O 1
ATOM 743 N N . LEU A 1 96 ? 4.765 -11.362 -11.947 1.00 96.25 96 LEU A N 1
ATOM 744 C CA . LEU A 1 96 ? 4.235 -11.720 -13.256 1.00 96.25 96 LEU A CA 1
ATOM 745 C C . LEU A 1 96 ? 3.035 -10.846 -13.617 1.00 96.25 96 LEU A C 1
ATOM 747 O O . LEU A 1 96 ? 2.300 -10.370 -12.752 1.00 96.25 96 LEU A O 1
ATOM 751 N N . GLU A 1 97 ? 2.809 -10.681 -14.916 1.00 95.56 97 GLU A N 1
ATOM 752 C CA . GLU A 1 97 ? 1.611 -10.023 -15.435 1.00 95.56 97 GLU A CA 1
ATOM 753 C C . GLU A 1 97 ? 0.337 -10.678 -14.886 1.00 95.56 97 GLU A C 1
ATOM 755 O O . GLU A 1 97 ? 0.197 -11.900 -14.856 1.00 95.56 97 GLU A O 1
ATOM 760 N N . GLY A 1 98 ? -0.601 -9.848 -14.437 1.00 92.69 98 GLY A N 1
ATOM 761 C CA . GLY A 1 98 ? -1.847 -10.285 -13.817 1.00 92.69 98 GLY A CA 1
ATOM 762 C C . GLY A 1 98 ? -1.770 -10.553 -12.314 1.00 92.69 98 GLY A C 1
ATOM 763 O O . GLY A 1 98 ? -2.822 -10.743 -11.706 1.00 92.69 98 GLY A O 1
ATOM 764 N N . GLU A 1 99 ? -0.585 -10.535 -11.694 1.00 94.44 99 GLU A N 1
ATOM 765 C CA . GLU A 1 99 ? -0.469 -10.609 -10.233 1.00 94.44 99 GLU A CA 1
ATOM 766 C C . GLU A 1 99 ? -0.935 -9.307 -9.564 1.00 94.44 99 GLU A C 1
ATOM 768 O O . GLU A 1 99 ? -0.955 -8.236 -10.172 1.00 94.44 99 GLU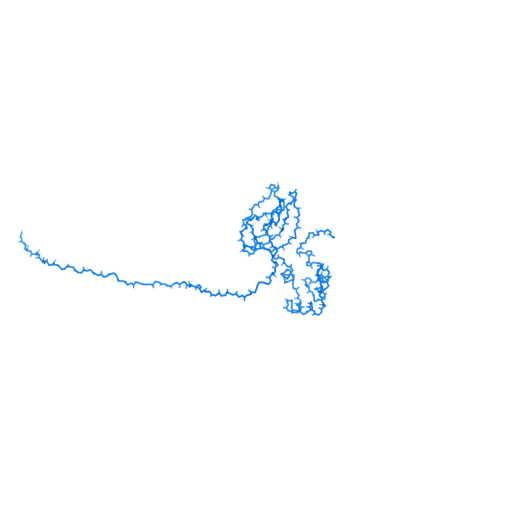 A O 1
ATOM 773 N N . PHE A 1 100 ? -1.315 -9.405 -8.289 1.00 94.38 100 PHE A N 1
ATOM 774 C CA . PHE A 1 100 ? -1.760 -8.269 -7.487 1.00 94.38 100 PHE A CA 1
ATOM 775 C C . PHE A 1 100 ? -0.809 -8.015 -6.323 1.00 94.38 100 PHE A C 1
ATOM 777 O O . PHE A 1 100 ? -0.277 -8.951 -5.716 1.00 94.38 100 PHE A O 1
ATOM 784 N N . VAL A 1 101 ? -0.640 -6.738 -5.992 1.00 94.56 101 VAL A N 1
ATOM 785 C CA . VAL A 1 101 ? 0.125 -6.284 -4.831 1.00 94.56 101 VAL A CA 1
ATOM 786 C C . VAL A 1 101 ? -0.675 -5.274 -4.014 1.00 94.56 101 VAL A C 1
ATOM 788 O O . VAL A 1 101 ? -1.482 -4.516 -4.553 1.00 94.56 101 VAL A O 1
ATOM 791 N N . GLU A 1 102 ? -0.433 -5.257 -2.710 1.00 92.50 102 GLU A N 1
ATOM 792 C CA . GLU A 1 102 ? -1.037 -4.332 -1.750 1.00 92.50 102 GLU A CA 1
ATOM 793 C C . GLU A 1 102 ? -0.009 -3.277 -1.338 1.00 92.50 102 GLU A C 1
ATOM 795 O O . GLU A 1 102 ? 1.066 -3.613 -0.836 1.00 92.50 102 GLU A O 1
ATOM 800 N N . VAL A 1 103 ? -0.310 -2.001 -1.588 1.00 92.06 103 VAL A N 1
ATOM 801 C CA . VAL A 1 103 ? 0.604 -0.875 -1.340 1.00 92.06 103 VAL A CA 1
ATOM 802 C C . VAL A 1 103 ? 0.721 -0.621 0.164 1.00 92.06 103 VAL A C 1
ATOM 804 O O . VAL A 1 103 ? -0.269 -0.293 0.808 1.00 92.06 103 VAL A O 1
ATOM 807 N N . GLN A 1 104 ? 1.935 -0.733 0.711 1.00 89.62 104 GLN A N 1
ATOM 808 C CA . GLN A 1 104 ? 2.261 -0.388 2.102 1.00 89.62 104 GLN A CA 1
ATOM 809 C C . GLN A 1 104 ? 2.865 1.006 2.250 1.00 89.62 104 GLN A C 1
ATOM 811 O O . GLN A 1 104 ? 2.595 1.695 3.231 1.00 89.62 104 GLN A O 1
ATOM 816 N N . VAL A 1 105 ? 3.698 1.400 1.286 1.00 88.50 105 VAL A N 1
ATOM 817 C CA . VAL A 1 105 ? 4.250 2.751 1.193 1.00 88.50 105 VAL A CA 1
ATOM 818 C C . VAL A 1 105 ? 3.926 3.294 -0.184 1.00 88.50 105 VAL A C 1
ATOM 820 O O . VAL A 1 105 ? 4.201 2.633 -1.193 1.00 88.50 105 VAL A O 1
ATOM 823 N N . GLY A 1 106 ? 3.321 4.481 -0.194 1.00 85.50 106 GLY A N 1
ATOM 824 C CA . GLY A 1 106 ? 2.906 5.182 -1.401 1.00 85.50 106 GLY A CA 1
ATOM 825 C C . GLY A 1 106 ? 4.042 5.442 -2.401 1.00 85.50 106 GLY A C 1
ATOM 826 O O . GLY A 1 106 ? 5.220 5.245 -2.095 1.00 85.50 106 GLY A O 1
ATOM 827 N N . PRO A 1 107 ? 3.692 5.875 -3.622 1.00 89.06 107 PRO A N 1
ATOM 828 C CA . PRO A 1 107 ? 4.654 6.080 -4.693 1.00 89.06 107 PRO A CA 1
ATOM 829 C C . PRO A 1 107 ? 5.678 7.161 -4.334 1.00 89.06 107 PRO A C 1
ATOM 831 O O . PRO A 1 107 ? 5.322 8.302 -4.044 1.00 89.06 107 PRO A O 1
ATOM 834 N N . ALA A 1 108 ? 6.955 6.802 -4.417 1.00 90.19 108 ALA A N 1
ATOM 835 C CA . ALA A 1 108 ? 8.093 7.694 -4.238 1.00 90.19 108 ALA A CA 1
ATOM 836 C C . ALA A 1 108 ? 9.070 7.535 -5.408 1.00 90.19 108 ALA A C 1
ATOM 838 O O . ALA A 1 108 ? 9.207 6.449 -5.978 1.00 90.19 108 ALA A O 1
ATOM 839 N N . LYS A 1 109 ? 9.740 8.626 -5.788 1.00 90.38 109 LYS A N 1
ATOM 840 C CA . LYS A 1 109 ? 10.746 8.609 -6.853 1.00 90.38 109 LYS A CA 1
ATOM 841 C C . LYS A 1 109 ? 12.116 8.247 -6.300 1.00 90.38 109 LYS A C 1
ATOM 843 O O . LYS A 1 109 ? 12.579 8.891 -5.363 1.00 90.38 109 LYS A O 1
ATOM 848 N N . ASP A 1 110 ? 12.751 7.241 -6.888 1.00 89.38 110 ASP A N 1
ATOM 849 C CA . ASP A 1 110 ? 14.143 6.901 -6.591 1.00 89.38 110 ASP A CA 1
ATOM 850 C C . ASP A 1 110 ? 15.121 7.850 -7.314 1.00 89.38 110 ASP A C 1
ATOM 852 O O . ASP A 1 110 ? 14.731 8.681 -8.137 1.00 89.38 110 ASP A O 1
ATOM 856 N N . GLU A 1 111 ? 16.413 7.705 -7.020 1.00 87.38 111 GLU A N 1
ATOM 857 C CA . GLU A 1 111 ? 17.516 8.481 -7.600 1.00 87.38 111 GLU A CA 1
ATOM 858 C C . GLU A 1 111 ? 17.603 8.387 -9.137 1.00 87.38 111 GLU A C 1
ATOM 860 O O . GLU A 1 111 ? 18.249 9.222 -9.767 1.00 87.38 111 GLU A O 1
ATOM 865 N N . LYS A 1 112 ? 16.972 7.378 -9.756 1.00 86.38 112 LYS A N 1
ATOM 866 C CA . LYS A 1 112 ? 16.894 7.185 -11.213 1.00 86.38 112 LYS A CA 1
ATOM 867 C C . LYS A 1 112 ? 15.544 7.598 -11.804 1.00 86.38 112 LYS A C 1
ATOM 869 O O . LYS A 1 112 ? 15.207 7.145 -12.901 1.00 86.38 112 LYS A O 1
ATOM 874 N N . ASP A 1 113 ? 14.766 8.414 -11.091 1.00 88.38 113 ASP A N 1
ATOM 875 C CA . ASP A 1 113 ? 13.418 8.849 -11.485 1.00 88.38 113 ASP A CA 1
ATOM 876 C C . ASP A 1 113 ? 12.417 7.691 -11.673 1.00 88.38 113 ASP A C 1
ATOM 878 O O . ASP A 1 113 ? 11.377 7.843 -12.320 1.00 88.38 113 ASP A O 1
ATOM 882 N N . LEU A 1 114 ? 12.687 6.521 -11.083 1.00 89.62 114 LEU A N 1
ATOM 883 C CA . LEU A 1 114 ? 11.723 5.426 -11.053 1.00 89.62 114 LEU A CA 1
ATOM 884 C C . LEU A 1 114 ? 10.665 5.725 -9.998 1.00 89.62 114 LEU A C 1
ATOM 886 O O . LEU A 1 114 ? 10.996 5.978 -8.843 1.00 89.62 114 LEU A O 1
ATOM 890 N N . THR A 1 115 ? 9.388 5.637 -10.364 1.00 92.56 115 THR A N 1
ATOM 891 C CA . THR A 1 115 ? 8.304 5.702 -9.377 1.00 92.56 115 THR A CA 1
ATOM 892 C C . THR A 1 115 ? 8.125 4.320 -8.776 1.00 92.56 115 THR A C 1
ATOM 894 O O . THR A 1 115 ? 7.721 3.385 -9.474 1.00 92.56 115 THR A O 1
ATOM 897 N N . ARG A 1 116 ? 8.440 4.175 -7.491 1.00 93.81 116 ARG A N 1
ATOM 898 C CA . ARG A 1 116 ? 8.429 2.896 -6.780 1.00 93.81 116 ARG A CA 1
ATOM 899 C C . ARG A 1 116 ? 7.474 2.936 -5.597 1.00 93.81 116 ARG A C 1
ATOM 901 O O . ARG A 1 116 ? 7.266 3.983 -4.997 1.00 93.81 116 ARG A O 1
ATOM 908 N N . ILE A 1 117 ? 6.929 1.777 -5.258 1.00 94.25 117 ILE A N 1
ATOM 909 C CA . ILE A 1 117 ? 6.093 1.556 -4.075 1.00 94.25 117 ILE A CA 1
ATOM 910 C C . ILE A 1 117 ? 6.702 0.449 -3.227 1.00 94.25 117 ILE A C 1
ATOM 912 O O . ILE A 1 117 ? 7.321 -0.473 -3.770 1.00 94.25 117 ILE A O 1
ATOM 916 N N . LYS A 1 118 ? 6.482 0.495 -1.912 1.00 94.06 118 LYS A N 1
ATOM 917 C CA . LYS A 1 118 ? 6.675 -0.683 -1.061 1.00 94.06 118 LYS A CA 1
ATOM 918 C C . LYS A 1 118 ? 5.349 -1.416 -0.994 1.00 94.06 118 LYS A C 1
ATOM 920 O O . LYS A 1 118 ? 4.332 -0.807 -0.675 1.00 94.06 118 LYS A O 1
ATOM 925 N N . CYS A 1 119 ? 5.340 -2.701 -1.302 1.00 94.06 119 CYS A N 1
ATOM 926 C CA . CYS A 1 119 ? 4.117 -3.479 -1.411 1.00 94.06 119 CYS A CA 1
ATOM 927 C C . CYS A 1 119 ? 4.292 -4.909 -0.903 1.00 94.06 119 CYS A C 1
ATOM 929 O O . CYS A 1 119 ? 5.410 -5.415 -0.807 1.00 94.06 119 CYS A O 1
ATOM 931 N N . CYS A 1 120 ? 3.168 -5.538 -0.573 1.00 93.94 120 CYS A N 1
ATOM 932 C CA . CYS A 1 120 ? 3.059 -6.958 -0.267 1.00 93.94 120 CYS A CA 1
ATOM 933 C C . CYS A 1 120 ? 2.474 -7.689 -1.479 1.00 93.94 120 CYS A C 1
ATOM 935 O O . CYS A 1 120 ? 1.414 -7.305 -1.976 1.00 93.94 120 CYS A O 1
ATOM 937 N N . ALA A 1 121 ? 3.146 -8.729 -1.971 1.00 94.81 121 ALA A N 1
ATOM 938 C CA . ALA A 1 121 ? 2.612 -9.564 -3.039 1.00 94.81 121 ALA A CA 1
ATOM 939 C C . ALA A 1 121 ? 1.449 -10.419 -2.516 1.00 94.81 121 ALA A C 1
ATOM 941 O O . ALA A 1 121 ? 1.628 -11.202 -1.588 1.00 94.81 121 ALA A O 1
ATOM 942 N N . VAL A 1 122 ? 0.268 -10.332 -3.136 1.00 93.19 122 VAL A N 1
ATOM 943 C CA . VAL A 1 122 ? -0.937 -11.048 -2.662 1.00 93.19 122 VAL A CA 1
ATOM 944 C C . VAL A 1 122 ? -0.771 -12.568 -2.756 1.00 93.19 122 VAL A C 1
ATOM 946 O O . VAL A 1 122 ? -1.330 -13.315 -1.959 1.00 93.19 122 VAL A O 1
ATOM 949 N N . LYS A 1 123 ? 0.011 -13.040 -3.731 1.00 92.12 123 LYS A N 1
ATOM 950 C CA . LYS A 1 123 ? 0.185 -14.468 -4.018 1.00 92.12 123 LYS A CA 1
ATOM 951 C C . LYS A 1 123 ? 0.970 -15.222 -2.947 1.00 92.12 123 LYS A C 1
ATOM 953 O O . LYS A 1 123 ? 0.692 -16.392 -2.705 1.00 92.12 123 LYS A O 1
ATOM 958 N N . ASP A 1 124 ? 1.974 -14.582 -2.362 1.00 92.62 124 ASP A N 1
ATOM 959 C CA . ASP A 1 124 ? 2.957 -15.242 -1.496 1.00 92.62 124 ASP A CA 1
ATOM 960 C C . ASP A 1 124 ? 3.322 -14.441 -0.240 1.00 92.62 124 ASP A C 1
ATOM 962 O O . ASP A 1 124 ? 4.107 -14.909 0.580 1.00 92.62 124 ASP A O 1
ATOM 966 N N . GLY A 1 125 ? 2.750 -13.250 -0.062 1.00 91.94 125 GLY A N 1
ATOM 967 C CA . GLY A 1 125 ? 2.956 -12.408 1.114 1.00 91.94 125 GLY A CA 1
ATOM 968 C C . GLY A 1 125 ? 4.335 -11.747 1.195 1.00 91.94 125 GLY A C 1
ATOM 969 O O . GLY A 1 125 ? 4.646 -11.125 2.210 1.00 91.94 125 GLY A O 1
ATOM 970 N N . LEU A 1 126 ? 5.186 -11.872 0.166 1.00 94.56 126 LEU A N 1
ATOM 971 C CA . LEU A 1 126 ? 6.503 -11.237 0.175 1.00 94.56 126 LEU A CA 1
ATOM 972 C C . LEU A 1 126 ? 6.376 -9.716 0.088 1.00 94.56 126 LEU A C 1
ATOM 974 O O . LEU A 1 126 ? 5.748 -9.173 -0.822 1.00 94.56 126 LEU A O 1
ATOM 978 N N . VAL A 1 127 ? 7.032 -9.036 1.027 1.00 95.19 127 VAL A N 1
ATOM 979 C CA . VAL A 1 127 ? 7.077 -7.575 1.104 1.00 95.19 127 VAL A CA 1
ATOM 980 C C . VAL A 1 127 ? 8.372 -7.063 0.487 1.00 95.19 127 VAL A C 1
ATOM 982 O O . VAL A 1 127 ? 9.461 -7.521 0.833 1.00 95.19 127 VAL A O 1
ATOM 985 N N . GLY A 1 128 ? 8.261 -6.079 -0.399 1.00 94.56 128 GLY A N 1
ATOM 986 C CA . GLY A 1 128 ? 9.410 -5.447 -1.037 1.00 94.56 128 GLY A CA 1
ATOM 987 C C . GLY A 1 128 ? 9.029 -4.226 -1.863 1.00 94.56 128 GLY A C 1
ATOM 988 O O . GLY A 1 128 ? 7.902 -3.739 -1.807 1.00 94.56 128 GLY A O 1
ATOM 989 N N . TRP A 1 129 ? 9.983 -3.729 -2.637 1.00 95.62 129 TRP A N 1
ATOM 990 C CA . TRP A 1 129 ? 9.823 -2.575 -3.507 1.00 95.62 129 TRP A CA 1
ATOM 991 C C . TRP A 1 129 ? 9.584 -2.996 -4.952 1.00 95.62 129 TRP A C 1
ATOM 993 O O . TRP A 1 129 ? 10.358 -3.773 -5.512 1.00 95.62 129 TRP A O 1
ATOM 1003 N N . ALA A 1 130 ? 8.551 -2.434 -5.573 1.00 95.44 130 ALA A N 1
ATOM 1004 C CA . ALA A 1 130 ? 8.202 -2.655 -6.973 1.00 95.44 130 ALA A CA 1
ATOM 1005 C C . ALA A 1 130 ? 8.138 -1.319 -7.724 1.00 95.44 130 ALA A C 1
ATOM 1007 O O . ALA A 1 130 ? 7.797 -0.283 -7.151 1.00 95.44 130 ALA A O 1
ATOM 1008 N N . THR A 1 131 ? 8.491 -1.333 -9.007 1.00 94.31 131 THR A N 1
ATOM 1009 C CA . THR A 1 131 ? 8.459 -0.139 -9.863 1.00 94.31 131 THR A CA 1
ATOM 1010 C C . THR A 1 131 ? 7.091 -0.009 -10.511 1.00 94.31 131 THR A C 1
ATOM 1012 O O . THR A 1 131 ? 6.733 -0.868 -11.304 1.00 94.31 131 THR A O 1
ATOM 1015 N N . VAL A 1 132 ? 6.361 1.066 -10.215 1.00 92.88 132 VAL A N 1
ATOM 1016 C CA . VAL A 1 132 ? 5.068 1.392 -10.838 1.00 92.88 132 VAL A CA 1
ATOM 1017 C C . VAL A 1 132 ? 5.282 1.986 -12.222 1.00 92.88 132 VAL A C 1
ATOM 1019 O O . VAL A 1 132 ? 4.690 1.516 -13.191 1.00 92.88 132 VAL A O 1
ATOM 1022 N N . VAL A 1 133 ? 6.164 2.987 -12.320 1.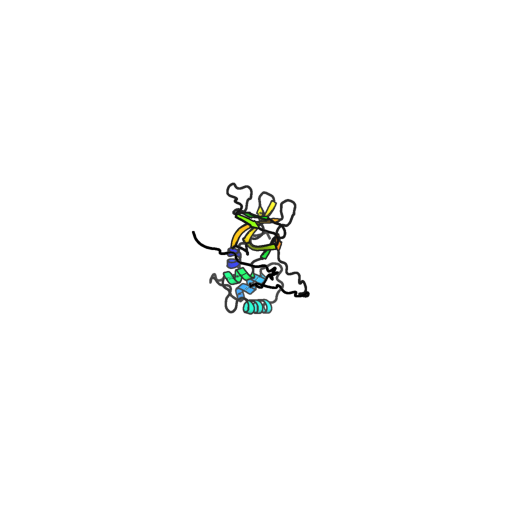00 93.06 133 VAL A N 1
ATOM 1023 C CA . VAL A 1 133 ? 6.486 3.686 -13.570 1.00 93.06 133 VAL A CA 1
ATOM 1024 C C . VAL A 1 133 ? 8.000 3.776 -13.726 1.00 93.06 133 VAL A C 1
ATOM 1026 O O . VAL A 1 133 ? 8.704 4.217 -12.815 1.00 93.06 133 VAL A O 1
ATOM 1029 N N . GLY A 1 134 ? 8.502 3.335 -14.879 1.00 89.44 134 GLY A N 1
ATOM 1030 C CA . GLY A 1 134 ? 9.910 3.439 -15.248 1.00 89.44 134 GLY A CA 1
ATOM 1031 C C . GLY A 1 134 ? 10.328 4.864 -15.622 1.00 89.44 134 GLY A C 1
ATOM 1032 O O . GLY A 1 134 ? 9.496 5.738 -15.847 1.00 89.44 134 GLY A O 1
ATOM 1033 N N . ASN A 1 135 ? 11.631 5.086 -15.771 1.00 87.88 135 ASN A N 1
ATOM 1034 C CA . ASN A 1 135 ? 12.202 6.401 -16.091 1.00 87.88 135 ASN A CA 1
ATOM 1035 C C . ASN A 1 135 ? 11.797 6.937 -17.481 1.00 87.88 135 ASN A C 1
ATOM 1037 O O . ASN A 1 135 ? 11.844 8.139 -17.720 1.00 87.88 135 ASN A O 1
ATOM 1041 N N . THR A 1 136 ? 11.362 6.062 -18.390 1.00 86.88 136 THR A N 1
ATOM 1042 C CA . THR A 1 136 ? 10.813 6.408 -19.711 1.00 86.88 136 THR A CA 1
ATOM 1043 C C . THR A 1 136 ? 9.294 6.602 -19.706 1.00 86.88 136 THR A C 1
ATOM 1045 O O . THR A 1 136 ? 8.696 6.763 -20.767 1.00 86.88 136 THR A O 1
ATOM 1048 N N . GLY A 1 137 ? 8.647 6.549 -18.536 1.00 85.25 137 GLY A N 1
ATOM 1049 C CA . GLY A 1 137 ? 7.192 6.661 -18.398 1.00 85.25 137 GLY A CA 1
ATOM 1050 C C . GLY A 1 137 ? 6.425 5.353 -18.620 1.00 85.25 137 GLY A C 1
ATOM 1051 O O . GLY A 1 137 ? 5.199 5.348 -18.569 1.00 85.25 137 GLY A O 1
ATOM 1052 N N . ALA A 1 138 ? 7.108 4.227 -18.851 1.00 88.75 138 ALA A N 1
ATOM 1053 C CA . ALA A 1 138 ? 6.446 2.932 -18.988 1.00 88.75 138 ALA A CA 1
ATOM 1054 C C . ALA A 1 138 ? 5.820 2.486 -17.654 1.00 88.75 138 ALA A C 1
ATOM 1056 O O . ALA A 1 138 ? 6.537 2.312 -16.670 1.00 88.75 138 ALA A O 1
ATOM 1057 N N . ALA A 1 139 ? 4.503 2.265 -17.635 1.00 90.56 139 ALA A N 1
ATOM 1058 C CA . ALA A 1 139 ? 3.797 1.686 -16.493 1.00 90.56 139 ALA A CA 1
ATOM 1059 C C . ALA A 1 139 ? 3.954 0.155 -16.450 1.00 90.56 139 ALA A C 1
ATOM 1061 O O . ALA A 1 139 ? 3.869 -0.511 -17.489 1.00 90.56 139 ALA A O 1
ATOM 1062 N N . PHE A 1 140 ? 4.177 -0.368 -15.244 1.00 92.75 140 PHE A N 1
ATOM 1063 C CA . PHE A 1 140 ? 4.293 -1.795 -14.912 1.00 92.75 140 PHE A CA 1
ATOM 1064 C C . PHE A 1 140 ? 3.248 -2.238 -13.886 1.00 92.75 140 PHE A C 1
ATOM 1066 O O . PHE A 1 140 ? 2.890 -3.414 -13.838 1.00 92.75 140 PHE A O 1
ATOM 1073 N N . LEU A 1 141 ? 2.769 -1.301 -13.064 1.00 92.19 141 LEU A N 1
ATOM 1074 C CA . LEU A 1 141 ? 1.642 -1.502 -12.169 1.00 92.19 141 LEU A CA 1
ATOM 1075 C C . LEU A 1 141 ? 0.594 -0.428 -12.420 1.00 92.19 141 LEU A C 1
ATOM 1077 O O . LEU A 1 141 ? 0.927 0.731 -12.660 1.00 92.19 141 LEU A O 1
ATOM 1081 N N . GLU A 1 142 ? -0.663 -0.821 -12.301 1.00 91.25 142 GLU A N 1
ATOM 1082 C CA . GLU A 1 142 ? -1.815 0.060 -12.441 1.00 91.25 142 GLU A CA 1
ATOM 1083 C C . GLU A 1 142 ? -2.702 -0.071 -11.203 1.00 91.25 142 GLU A C 1
ATOM 1085 O O . GLU A 1 142 ? -2.836 -1.164 -10.640 1.00 91.25 142 GLU A O 1
ATOM 1090 N N . ALA A 1 143 ? -3.261 1.048 -10.739 1.00 84.75 143 ALA A N 1
ATOM 1091 C CA . ALA A 1 143 ? -4.240 1.017 -9.663 1.00 84.75 143 ALA A CA 1
ATOM 1092 C C . ALA A 1 143 ? -5.470 0.248 -10.147 1.00 84.75 143 ALA A C 1
ATOM 1094 O O . ALA A 1 143 ? -5.907 0.423 -11.281 1.00 84.75 143 ALA A O 1
ATOM 1095 N N . CYS A 1 144 ? -6.021 -0.618 -9.300 1.00 72.75 144 CYS A N 1
ATOM 1096 C CA . CYS A 1 144 ? -7.284 -1.269 -9.608 1.00 72.75 144 CYS A CA 1
ATOM 1097 C C . CYS A 1 144 ? -8.412 -0.240 -9.441 1.00 72.75 144 CYS A C 1
ATOM 1099 O O . CYS A 1 144 ? -9.103 -0.231 -8.427 1.00 72.75 144 CYS A O 1
ATOM 1101 N N . GLU A 1 145 ? -8.565 0.668 -10.402 1.00 51.34 145 GLU A N 1
ATOM 1102 C CA . GLU A 1 145 ? -9.792 1.441 -10.535 1.00 51.34 145 GLU A CA 1
ATOM 1103 C C . GLU A 1 145 ? -10.861 0.451 -11.001 1.00 51.34 145 GLU A C 1
ATOM 1105 O O . GLU A 1 145 ? -10.731 -0.170 -12.057 1.00 51.34 145 GLU A O 1
ATOM 1110 N N . GLU A 1 146 ? -11.886 0.214 -10.179 1.00 38.34 146 GLU A N 1
ATOM 1111 C CA . GLU A 1 146 ? -13.080 -0.492 -10.634 1.00 38.34 146 GLU A CA 1
ATOM 1112 C C . GLU A 1 146 ? -13.757 0.353 -11.722 1.00 38.34 146 GLU A C 1
ATOM 1114 O O . GLU A 1 146 ? -14.717 1.084 -11.478 1.00 38.34 146 GLU A O 1
ATOM 1119 N N . GLU A 1 147 ? -13.289 0.236 -12.963 1.00 32.09 147 GLU A N 1
ATOM 1120 C CA . GLU A 1 147 ? -14.163 0.455 -14.098 1.00 32.09 147 GLU A CA 1
ATOM 1121 C C . GLU A 1 147 ? -15.271 -0.595 -13.996 1.00 32.09 147 GLU A C 1
ATOM 1123 O O . GLU A 1 147 ? -15.032 -1.800 -14.111 1.00 32.09 147 GLU A O 1
ATOM 1128 N N . LYS A 1 148 ? -16.502 -0.129 -13.755 1.00 30.39 148 LYS A N 1
ATOM 1129 C CA . LYS A 1 148 ? -17.736 -0.893 -13.957 1.00 30.39 148 LYS A CA 1
ATOM 1130 C C . LYS A 1 148 ? -17.717 -1.530 -15.350 1.00 30.39 148 LYS A C 1
ATOM 1132 O O . LYS A 1 148 ? -18.241 -0.964 -16.309 1.00 30.39 148 LYS A O 1
ATOM 1137 N N . LYS A 1 149 ? -17.181 -2.739 -15.466 1.00 28.53 149 LYS A N 1
ATOM 1138 C CA . LYS A 1 149 ? -17.447 -3.612 -16.601 1.00 28.53 149 LYS A CA 1
ATOM 1139 C C . LYS A 1 149 ? -18.689 -4.433 -16.250 1.00 28.53 149 LYS A C 1
ATOM 1141 O O . LYS A 1 149 ? -18.673 -5.115 -15.224 1.00 28.53 149 LYS A O 1
ATOM 1146 N N . PRO A 1 150 ? -19.784 -4.342 -17.027 1.00 38.38 150 PRO A N 1
ATOM 1147 C CA . PRO A 1 150 ? -20.995 -5.091 -16.733 1.00 38.38 150 PRO A CA 1
ATOM 1148 C C . PRO A 1 150 ? -20.674 -6.585 -16.734 1.00 38.38 150 PRO A C 1
ATOM 1150 O O . PRO A 1 150 ? -20.065 -7.109 -17.669 1.00 38.38 150 PRO A O 1
ATOM 1153 N N . ALA A 1 151 ? -21.062 -7.247 -15.648 1.00 42.00 151 ALA A N 1
ATOM 1154 C CA . ALA A 1 151 ? -21.055 -8.689 -15.525 1.00 42.00 151 ALA A CA 1
ATOM 1155 C C . ALA A 1 151 ? -22.093 -9.273 -16.493 1.00 42.00 151 ALA A C 1
ATOM 1157 O O . ALA A 1 151 ? -23.247 -9.456 -16.124 1.00 42.00 151 ALA A O 1
ATOM 1158 N N . GLU A 1 152 ? -21.695 -9.543 -17.735 1.00 37.53 152 GLU A N 1
ATOM 1159 C CA . GLU A 1 152 ? -22.452 -10.398 -18.646 1.00 37.53 152 GLU A CA 1
ATOM 1160 C C . GLU A 1 152 ? -21.517 -11.084 -19.653 1.00 37.53 152 GLU A C 1
ATOM 1162 O O . GLU A 1 152 ? -20.771 -10.417 -20.368 1.00 37.53 152 GLU A O 1
ATOM 1167 N N . ALA A 1 153 ? -21.583 -12.422 -19.639 1.00 39.12 153 ALA A N 1
ATOM 1168 C CA . ALA A 1 153 ? -21.043 -13.453 -20.541 1.00 39.12 153 ALA A CA 1
ATOM 1169 C C . ALA A 1 153 ? -20.351 -14.534 -19.687 1.00 39.12 153 ALA A C 1
ATOM 1171 O O . ALA A 1 153 ? -19.182 -14.428 -19.330 1.00 39.12 153 ALA A O 1
ATOM 1172 N N . ALA A 1 154 ? -21.150 -15.444 -19.122 1.00 41.56 154 ALA A N 1
ATOM 1173 C CA . ALA A 1 154 ? -21.337 -16.792 -19.675 1.00 41.56 154 ALA A CA 1
ATOM 1174 C C . ALA A 1 154 ? -20.032 -17.606 -19.554 1.00 41.56 154 ALA A C 1
ATOM 1176 O O . ALA A 1 154 ? -19.098 -17.430 -20.322 1.00 41.56 154 ALA A O 1
ATOM 1177 N N . ALA A 1 155 ? -19.832 -18.353 -18.468 1.00 39.53 155 ALA A N 1
ATOM 1178 C CA . ALA A 1 155 ? -20.435 -19.670 -18.261 1.00 39.53 155 ALA A CA 1
ATOM 1179 C C . ALA A 1 155 ? -20.229 -20.583 -19.473 1.00 39.53 155 AL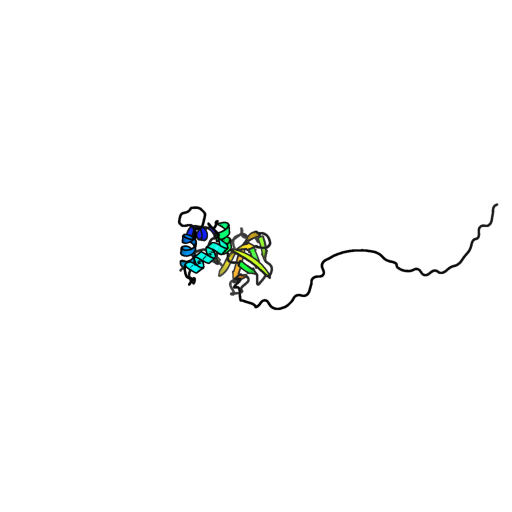A A C 1
ATOM 1181 O O . ALA A 1 155 ? -21.137 -20.727 -20.277 1.00 39.53 155 ALA A O 1
ATOM 1182 N N . GLU A 1 156 ? -19.076 -21.249 -19.534 1.00 39.91 156 GLU A N 1
ATOM 1183 C CA . GLU A 1 156 ? -19.020 -22.636 -19.992 1.00 39.91 156 GLU A CA 1
ATOM 1184 C C . GLU A 1 156 ? -18.088 -23.444 -19.071 1.00 39.91 156 GLU A C 1
ATOM 1186 O O . GLU A 1 156 ? -17.120 -22.900 -18.531 1.00 39.91 156 GLU A O 1
ATOM 1191 N N . PRO A 1 157 ? -18.452 -24.705 -18.783 1.00 44.38 157 PRO A N 1
ATOM 1192 C CA . PRO A 1 157 ? -18.010 -25.426 -17.601 1.00 44.38 157 PRO A CA 1
ATOM 1193 C C . PRO A 1 157 ? -16.625 -26.047 -17.769 1.00 44.38 157 PRO A C 1
ATOM 1195 O O . PRO A 1 157 ? -16.307 -26.676 -18.774 1.00 44.38 157 PRO A O 1
ATOM 1198 N N . THR A 1 158 ? -15.838 -25.961 -16.703 1.00 39.22 158 THR A N 1
ATOM 1199 C CA . THR A 1 158 ? -14.716 -26.859 -16.434 1.00 39.22 158 THR A CA 1
ATOM 1200 C C . THR A 1 158 ? -15.240 -28.289 -16.254 1.00 39.22 158 THR A C 1
ATOM 1202 O O . THR A 1 158 ? -16.050 -28.502 -15.349 1.00 39.22 158 THR A O 1
ATOM 1205 N N . PRO A 1 159 ? -14.765 -29.307 -16.993 1.00 41.22 159 PRO A N 1
ATOM 1206 C CA . PRO A 1 159 ? -14.840 -30.672 -16.506 1.00 41.22 159 PRO A CA 1
ATOM 1207 C C . PRO A 1 159 ? -13.609 -30.935 -15.634 1.00 41.22 159 PRO A C 1
ATOM 1209 O O . PRO A 1 159 ? -12.480 -31.064 -16.110 1.00 41.22 159 PRO A O 1
ATOM 1212 N N . ALA A 1 160 ? -13.844 -30.966 -14.325 1.00 41.38 160 ALA A N 1
ATOM 1213 C CA . ALA A 1 160 ? -12.915 -31.509 -13.353 1.00 41.38 160 ALA A CA 1
ATOM 1214 C C . ALA A 1 160 ? -12.982 -33.047 -13.368 1.00 41.38 160 ALA A C 1
ATOM 1216 O O . ALA A 1 160 ? -14.061 -33.610 -13.247 1.00 41.38 160 ALA A O 1
ATOM 1217 N N . ALA A 1 161 ? -11.795 -33.651 -13.468 1.00 35.47 161 ALA A N 1
ATOM 1218 C CA . ALA A 1 161 ? -11.308 -34.849 -12.774 1.00 35.47 161 ALA A CA 1
ATOM 1219 C C . ALA A 1 161 ? -12.019 -36.223 -12.888 1.00 35.47 161 ALA A C 1
ATOM 1221 O O . ALA A 1 161 ? -13.208 -36.354 -12.630 1.00 35.47 161 ALA A O 1
ATOM 1222 N N . ALA A 1 162 ? -11.146 -37.241 -13.044 1.00 35.00 162 ALA A N 1
ATOM 1223 C CA . ALA A 1 162 ? -11.243 -38.629 -12.548 1.00 35.00 162 ALA A CA 1
ATOM 1224 C C . ALA A 1 162 ? -12.258 -39.556 -13.264 1.00 35.00 162 ALA A C 1
ATOM 1226 O O . ALA A 1 162 ? -13.308 -39.116 -13.696 1.00 35.00 162 ALA A O 1
ATOM 1227 N N . GLU A 1 163 ? -12.052 -40.858 -13.476 1.00 32.06 163 GLU A N 1
ATOM 1228 C CA . GLU A 1 163 ? -11.062 -41.841 -13.025 1.00 32.06 163 GLU A CA 1
ATOM 1229 C C . GLU A 1 163 ? -11.133 -43.079 -13.959 1.00 32.06 163 GLU A C 1
ATOM 1231 O O . GLU A 1 163 ? -11.943 -43.131 -14.884 1.00 32.06 163 GLU A O 1
ATOM 1236 N N . ALA A 1 164 ? -10.241 -44.043 -13.732 1.00 34.25 164 ALA A N 1
ATOM 1237 C CA . ALA A 1 164 ? -9.993 -45.270 -14.491 1.00 34.25 164 ALA A CA 1
ATOM 1238 C C . ALA A 1 164 ? -11.203 -46.209 -14.715 1.00 34.25 164 ALA A C 1
ATOM 1240 O O . ALA A 1 164 ? -12.118 -46.250 -13.906 1.00 34.25 164 ALA A O 1
ATOM 1241 N N . GLU A 1 165 ? -11.157 -47.043 -15.764 1.00 33.06 165 GLU A N 1
ATOM 1242 C CA . GLU A 1 165 ? -10.985 -48.507 -15.656 1.00 33.06 165 GLU A CA 1
ATOM 1243 C C . GLU A 1 165 ? -11.150 -49.228 -17.009 1.00 33.06 165 GLU A C 1
ATOM 1245 O O . GLU A 1 165 ? -11.640 -48.697 -18.003 1.00 33.06 165 GLU A O 1
ATOM 1250 N N . ALA A 1 166 ? -10.616 -50.445 -17.028 1.00 32.44 166 ALA A N 1
ATOM 1251 C CA . ALA A 1 166 ? -10.322 -51.311 -18.153 1.00 32.44 166 ALA A CA 1
ATOM 1252 C C . ALA A 1 166 ? -11.533 -51.847 -18.940 1.00 32.44 166 ALA A C 1
ATOM 1254 O O . ALA A 1 166 ? -12.566 -52.164 -18.363 1.00 32.44 166 ALA A O 1
ATOM 1255 N N . ALA A 1 167 ? -11.326 -52.110 -20.239 1.00 36.84 167 ALA A N 1
ATOM 1256 C CA . ALA A 1 167 ? -11.976 -53.210 -20.960 1.00 36.84 167 ALA A CA 1
ATOM 1257 C C . ALA A 1 167 ? -11.318 -53.485 -22.333 1.00 36.84 167 ALA A C 1
ATOM 1259 O O . ALA A 1 167 ? -11.433 -52.706 -23.273 1.00 36.84 167 ALA A O 1
ATOM 1260 N N . THR A 1 168 ? -10.705 -54.667 -22.430 1.00 35.91 168 THR A N 1
ATOM 1261 C CA . THR A 1 168 ? -10.932 -55.632 -23.521 1.00 35.91 168 THR A CA 1
ATOM 1262 C C . THR A 1 168 ? -10.442 -55.265 -24.928 1.00 35.91 168 THR A C 1
ATOM 1264 O O . THR A 1 168 ? -11.207 -54.811 -25.775 1.00 35.91 168 THR A O 1
ATOM 1267 N N . HIS A 1 169 ? -9.189 -55.620 -25.244 1.00 42.91 169 HIS A N 1
ATOM 1268 C CA . HIS A 1 169 ? -8.822 -55.907 -26.632 1.00 42.91 169 HIS A CA 1
ATOM 1269 C C . HIS A 1 169 ? -9.056 -57.390 -26.926 1.00 42.91 169 HIS A C 1
ATOM 1271 O O . HIS A 1 169 ? -8.557 -58.281 -26.237 1.00 42.91 169 HIS A O 1
ATOM 1277 N N . ALA A 1 170 ? -9.901 -57.606 -27.926 1.00 41.41 170 ALA A N 1
ATOM 1278 C CA . ALA A 1 170 ? -10.407 -58.879 -28.378 1.00 41.41 170 ALA A CA 1
ATOM 1279 C C . ALA A 1 170 ? -9.314 -59.781 -28.972 1.00 41.41 170 ALA A C 1
ATOM 1281 O O . ALA A 1 170 ? -8.353 -59.331 -29.595 1.00 41.41 170 ALA A O 1
ATOM 1282 N N . ALA A 1 171 ? -9.539 -61.084 -28.808 1.00 43.41 171 ALA A N 1
ATOM 1283 C CA . ALA A 1 171 ? -8.885 -62.153 -29.544 1.00 43.41 171 ALA A CA 1
ATOM 1284 C C . ALA A 1 171 ? -8.998 -61.963 -31.070 1.00 43.41 171 ALA A C 1
ATOM 1286 O O . ALA A 1 171 ? -9.967 -61.385 -31.566 1.00 43.41 171 ALA A O 1
ATOM 1287 N N . PRO A 1 172 ? -8.099 -62.607 -31.826 1.00 46.03 172 PRO A N 1
ATOM 1288 C CA . PRO A 1 172 ? -8.623 -63.623 -32.730 1.00 46.03 172 PRO A CA 1
ATOM 1289 C C . PRO A 1 172 ? -7.995 -64.992 -32.465 1.00 46.03 172 PRO A C 1
ATOM 1291 O O . PRO A 1 172 ? -6.779 -65.159 -32.407 1.00 46.03 172 PRO A O 1
ATOM 1294 N N . GLN A 1 173 ? -8.873 -65.984 -32.333 1.00 38.97 173 GLN A N 1
ATOM 1295 C CA . GLN A 1 173 ? -8.533 -67.396 -32.401 1.00 38.97 173 GLN A CA 1
ATOM 1296 C C . GLN A 1 173 ? -8.076 -67.734 -33.826 1.00 38.97 173 GLN A C 1
ATOM 1298 O O . GLN A 1 173 ? -8.789 -67.452 -34.790 1.00 38.97 173 GLN A O 1
ATOM 1303 N N . LYS A 1 174 ? -6.937 -68.417 -33.949 1.00 44.78 174 LYS A N 1
ATOM 1304 C CA . LYS A 1 174 ? -6.784 -69.487 -34.934 1.00 44.78 174 LYS A CA 1
ATOM 1305 C C . LYS A 1 174 ? -6.231 -70.727 -34.244 1.00 44.78 174 LYS A C 1
ATOM 1307 O O . LYS A 1 174 ? -5.197 -70.703 -33.588 1.00 44.78 174 LYS A O 1
ATOM 1312 N N . THR A 1 175 ? -7.043 -71.756 -34.381 1.00 40.09 175 THR A N 1
ATOM 1313 C CA . THR A 1 175 ? -6.936 -73.163 -34.034 1.00 40.09 175 THR A CA 1
ATOM 1314 C C . THR A 1 175 ? -5.868 -73.866 -34.869 1.00 40.09 175 THR A C 1
ATOM 1316 O O . THR A 1 175 ? -5.754 -73.566 -36.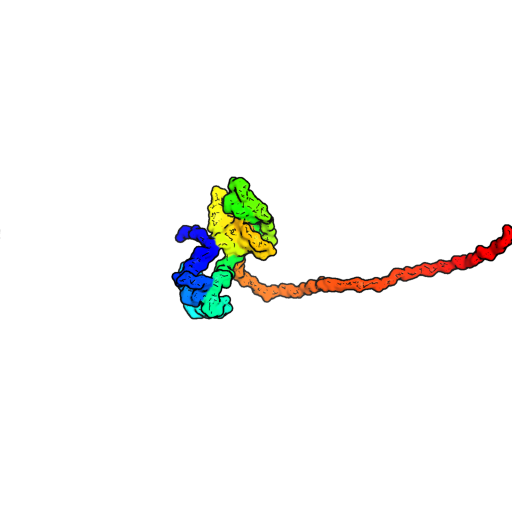050 1.00 40.09 175 THR A O 1
ATOM 1319 N N . GLU A 1 176 ? -5.148 -74.807 -34.255 1.00 41.59 176 GLU A N 1
ATOM 1320 C CA . GLU A 1 176 ? -4.819 -76.178 -34.716 1.00 41.59 176 GLU A CA 1
ATOM 1321 C C . GLU A 1 176 ? -3.736 -76.704 -33.747 1.00 41.59 176 GLU A C 1
ATOM 1323 O O . GLU A 1 176 ? -2.718 -76.051 -33.546 1.00 41.59 176 GLU A O 1
ATOM 1328 N N . ALA A 1 177 ? -4.043 -77.663 -32.861 1.00 48.00 177 ALA A N 1
ATOM 1329 C CA . ALA A 1 177 ? -4.129 -79.112 -33.121 1.00 48.00 177 ALA A CA 1
ATOM 1330 C C . ALA A 1 177 ? -2.754 -79.677 -33.525 1.00 48.00 177 ALA A C 1
ATOM 1332 O O . ALA A 1 177 ? -2.081 -79.113 -34.370 1.00 48.00 177 ALA A O 1
ATOM 1333 N N . ASP A 1 178 ? -2.237 -80.777 -33.006 1.00 45.34 178 ASP A N 1
ATOM 1334 C CA . ASP A 1 178 ? -2.618 -81.719 -31.965 1.00 45.34 178 ASP A CA 1
ATOM 1335 C C . ASP A 1 178 ? -1.288 -82.390 -31.552 1.00 45.34 178 ASP A C 1
ATOM 1337 O O . ASP A 1 178 ? -0.200 -82.029 -32.003 1.00 45.34 178 ASP A O 1
ATOM 1341 N N . ARG A 1 179 ? -1.400 -83.340 -30.646 1.00 45.03 179 ARG A N 1
ATOM 1342 C CA . ARG A 1 179 ? -0.380 -84.063 -29.915 1.00 45.03 179 ARG A CA 1
ATOM 1343 C C . ARG A 1 179 ? 0.576 -84.826 -30.828 1.00 45.03 179 ARG A C 1
ATOM 1345 O O . ARG A 1 179 ? 0.147 -85.493 -31.759 1.00 45.03 179 ARG A O 1
ATOM 1352 N N . GLU A 1 180 ? 1.817 -84.946 -30.377 1.00 46.25 180 GLU A N 1
ATOM 1353 C CA . GLU A 1 180 ? 2.485 -86.239 -30.456 1.00 46.25 180 GLU A CA 1
ATOM 1354 C C . GLU A 1 180 ? 3.285 -86.470 -29.174 1.00 46.25 180 GLU A C 1
ATOM 1356 O O . GLU A 1 180 ? 4.339 -85.888 -28.934 1.00 46.25 180 GLU A O 1
ATOM 1361 N N . GLY A 1 181 ? 2.712 -87.291 -28.297 1.00 48.06 181 GLY A N 1
ATOM 1362 C CA . GLY A 1 181 ? 3.497 -88.130 -27.412 1.00 48.06 181 GLY A CA 1
ATOM 1363 C C . GLY A 1 181 ? 3.571 -89.502 -28.066 1.00 48.06 181 GLY A C 1
ATOM 1364 O O . GLY A 1 181 ? 2.528 -90.082 -28.354 1.00 48.06 181 GLY A O 1
ATOM 1365 N N . THR A 1 182 ? 4.781 -90.013 -28.275 1.00 57.53 182 THR A N 1
ATOM 1366 C CA . THR A 1 182 ? 5.037 -91.442 -28.465 1.00 57.53 182 THR A CA 1
ATOM 1367 C C . THR A 1 182 ? 6.292 -91.821 -27.677 1.00 57.53 182 THR A C 1
ATOM 1369 O O . THR A 1 182 ? 7.364 -91.281 -27.914 1.00 57.53 182 THR A O 1
ATOM 1372 N N . SER A 1 183 ? 6.052 -92.700 -26.700 1.00 52.12 183 SER A N 1
ATOM 1373 C CA . SER A 1 183 ? 6.854 -93.789 -26.121 1.00 52.12 183 SER A CA 1
ATOM 1374 C C 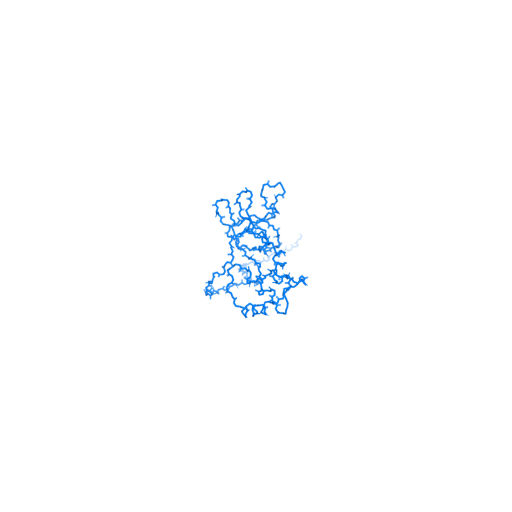. SER A 1 183 ? 8.376 -93.715 -25.927 1.00 52.12 183 SER A C 1
ATOM 1376 O O . SER A 1 183 ? 9.135 -93.392 -26.829 1.00 52.12 183 SER A O 1
ATOM 1378 N N . GLN A 1 184 ? 8.764 -94.171 -24.721 1.00 47.66 184 GLN A N 1
ATOM 1379 C CA . GLN A 1 184 ? 9.755 -95.230 -24.416 1.00 47.66 184 GLN A CA 1
ATOM 1380 C C . GLN A 1 184 ? 10.549 -95.756 -25.629 1.00 47.66 184 GLN A C 1
ATOM 1382 O O . GLN A 1 184 ? 9.947 -96.150 -26.624 1.00 47.66 184 GLN A O 1
ATOM 1387 N N . GLU A 1 185 ? 11.882 -95.782 -25.588 1.00 49.22 185 GLU A N 1
ATOM 1388 C CA . GLU A 1 185 ? 12.725 -96.785 -24.901 1.00 49.22 185 GLU A CA 1
ATOM 1389 C C . GLU A 1 185 ? 14.178 -96.286 -24.785 1.00 49.22 185 GLU A C 1
ATOM 1391 O O . GLU A 1 185 ? 14.621 -95.548 -25.697 1.00 49.22 185 GLU A O 1
#

Organism: NCBI:txid89044

Secondary structure (DSSP, 8-state):
------BHHHHHHHH-SS-SSEE-HHHHHHHHHTSTT----HHHHHHHHHHHTTT-EEHHHHHHHHPPEEEESS-EEEESSS-SSSTT--EEEEEPTT-EEEEEEEEEE-TTS-EEEEEEETTT--EEEEEEE-TTS-BSEEE-------------------------PPP--------------

Radius of gyration: 30.99 Å; chains: 1; bounding box: 50×116×57 Å

pLDDT: mean 76.17, std 21.39, range [28.53, 96.44]

Foldseek 3Di:
DPPDWDALVVLVCQQCVVPPQWHALVSQLVSQVPDPPDDDDSVVSSVVCCVQDNGIRHSVSVCVVVWWKKFFQAKWFFWADPDPPDPRTDGPDIDHGGWMWTFRIAWDQDPLRFTKTFTATPVPRDTGIITQAHSVRDGRIDTPDPPPDDPDDDDDDDDDDDDDDDDDDDDDDDDDDDDDDDDDD

Sequence (185 aa):
MAAKELNMEDLFKAADKDEDGSVSKSEFVTFVKGLDGCETEDSKLESLFARIGGESMSKESFLRLITVRMKVTKETLLTSDFSLSTKDSRTLRRLLEGEFVEVQVGPAKDEKDLTRIKCCAVKDGLVGWATVVGNTGAAFLEACEEEKKPAEAAAEPTPAAAEAEAATHAAPQKTEADREGTSQE

InterPro domains:
  IPR002048 EF-hand domain [PF13202] (8-32)
  IPR002048 EF-hand domain [PS50222] (3-38)
  IPR002048 EF-hand domain [SM00054] (7-35)
  IPR011992 EF-hand domain pair [SSF47473] (8-83)
  IPR018247 EF-Hand 1, calcium-binding site [PS00018] (16-28)